Protein 7KQ5 (pdb70)

Solvent-accessible surface area: 14540 Å² total; per-residue (Å²): 156,129,45,10,107,67,105,142,8,54,24,62,115,112,3,17,94,50,0,35,69,83,5,148,103,11,20,164,76,42,11,26,0,55,82,11,13,40,64,59,37,88,114,29,81,171,68,72,38,36,89,60,71,106,76,90,100,79,12,103,146,149,73,157,116,120,130,26,100,195,75,53,11,69,27,27,102,19,122,25,67,13,57,6,76,20,186,38,1,58,33,19,78,172,57,78,119,108,13,84,12,59,44,0,39,105,16,0,115,129,5,0,92,91,0,0,75,6,0,0,107,11,33,152,210,13,54,9,101,1,0,53,53,18,100,124,34,73,39,98,48,16,79,66,10,146,35,0,21,78,3,0,84,136,0,4,70,55,0,78,187,64,55,11,104,22,91,15,2,0,1,0,10,47,106,96,24,90,75,8,79,147,105,38,70,75,123,137,65,3,68,102,56,0,54,131,31,1,171,64,8,102,36,14,50,0,75,33,4,126,34,4,0,0,0,2,56,87,37,28,2,6,46,0,3,1,0,32,54,35,19,12,0,28,58,70,124,80,168,87,20,0,70,0,4,0,0,0,7,0,0,1,49,18,66,47,32,70,0,0,2,5,6,106,32

Structure (mmCIF, N/CA/C/O backbone):
data_7KQ5
#
_entry.id   7KQ5
#
_cell.length_a   1.00
_cell.length_b   1.00
_cell.length_c   1.00
_cell.angle_alpha   90.00
_cell.angle_beta   90.00
_cell.angle_gamma   90.00
#
_symmetry.space_group_name_H-M   'P 1'
#
loop_
_entity.id
_entity.type
_entity.pdbx_description
1 polymer Maritimacin
2 non-polymer 'FLAVIN MONONUCLEOTIDE'
3 water water
#
loop_
_atom_site.group_PDB
_atom_site.id
_atom_site.type_symbol
_atom_site.label_atom_id
_atom_site.label_alt_id
_atom_site.label_comp_id
_atom_site.label_asym_id
_atom_site.label_entity_id
_atom_site.label_seq_id
_atom_site.pdbx_PDB_ins_code
_atom_site.Cartn_x
_atom_site.Cartn_y
_atom_site.Cartn_z
_atom_site.occupancy
_atom_site.B_iso_or_equiv
_atom_site.auth_seq_id
_atom_site.auth_comp_id
_atom_site.auth_asym_id
_atom_site.auth_atom_id
_atom_site.pdbx_PDB_model_num
ATOM 1 N N . MET A 1 1 ? 92.327 167.023 50.737 1.00 15.69 1 MET A N 1
ATOM 2 C CA . MET A 1 1 ? 93.769 167.132 51.107 1.00 15.69 1 MET A CA 1
ATOM 3 C C . MET A 1 1 ? 94.781 167.727 50.111 1.00 15.69 1 MET A C 1
ATOM 4 O O . MET A 1 1 ? 94.555 168.811 49.592 1.00 15.69 1 MET A O 1
ATOM 20 N N . GLU A 1 2 ? 95.879 167.016 49.833 1.00 14.79 2 GLU A N 1
ATOM 21 C CA . GLU A 1 2 ? 96.963 167.604 49.051 1.00 14.79 2 GLU A CA 1
ATOM 22 C C . GLU A 1 2 ? 96.525 168.012 47.646 1.00 14.79 2 GLU A C 1
ATOM 23 O O . GLU A 1 2 ? 97.106 168.937 47.071 1.00 14.79 2 GLU A O 1
ATOM 35 N N . PHE A 1 3 ? 95.508 167.360 47.075 1.00 12.69 3 PHE A N 1
ATOM 36 C CA . PHE A 1 3 ? 95.055 167.757 45.745 1.00 12.69 3 PHE A CA 1
ATOM 37 C C . PHE A 1 3 ? 94.462 169.162 45.716 1.00 12.69 3 PHE A C 1
ATOM 38 O O . PHE A 1 3 ? 94.272 169.713 44.628 1.00 12.69 3 PHE A O 1
ATOM 55 N N . LEU A 1 4 ? 94.164 169.755 46.870 1.00 12.17 4 LEU A N 1
ATOM 56 C CA . LEU A 1 4 ? 93.619 171.108 46.898 1.00 12.17 4 LEU A CA 1
ATOM 57 C C . LEU A 1 4 ? 94.701 172.179 46.754 1.00 12.17 4 LEU A C 1
ATOM 58 O O . LEU A 1 4 ? 94.368 173.343 46.523 1.00 12.17 4 LEU A O 1
ATOM 74 N N . LYS A 1 5 ? 95.977 171.807 46.877 1.00 12.59 5 LYS A N 1
ATOM 75 C CA . LYS A 1 5 ? 97.103 172.720 46.682 1.00 12.59 5 LYS A CA 1
ATOM 76 C C . LYS A 1 5 ? 97.106 173.860 47.698 1.00 12.59 5 LYS A C 1
ATOM 77 O O . LYS A 1 5 ? 97.672 174.918 47.441 1.00 12.59 5 LYS A O 1
ATOM 96 N N . ARG A 1 6 ? 96.491 173.661 48.861 1.00 12.47 6 ARG A N 1
ATOM 97 C CA . ARG A 1 6 ? 96.333 174.771 49.795 1.00 12.47 6 ARG A CA 1
ATOM 98 C C . ARG A 1 6 ? 97.680 175.326 50.238 1.00 12.47 6 ARG A C 1
ATOM 99 O O . ARG A 1 6 ? 97.830 176.541 50.389 1.00 12.47 6 ARG A O 1
ATOM 120 N N . SER A 1 7 ? 98.677 174.462 50.414 1.00 12.48 7 SER A N 1
ATOM 121 C CA . SER A 1 7 ? 99.955 174.907 50.953 1.00 12.48 7 SER A CA 1
ATOM 122 C C . SER A 1 7 ? 100.750 175.765 49.979 1.00 12.48 7 SER A C 1
ATOM 123 O O . SER A 1 7 ? 101.822 176.239 50.351 1.00 12.48 7 SER A O 1
ATOM 131 N N . PHE A 1 8 ? 100.266 175.981 48.759 1.00 11.99 8 PHE A N 1
ATOM 132 C CA . PHE A 1 8 ? 100.938 176.829 47.783 1.00 11.99 8 PHE A CA 1
ATOM 133 C C . PHE A 1 8 ? 100.333 178.219 47.682 1.00 11.99 8 PHE A C 1
ATOM 134 O O . PHE A 1 8 ? 100.905 179.082 47.015 1.00 11.99 8 PHE A O 1
ATOM 151 N N . ALA A 1 9 ? 99.198 178.445 48.291 1.00 11.96 9 ALA A N 1
ATOM 152 C CA . ALA A 1 9 ? 98.674 179.798 48.346 1.00 11.96 9 ALA A CA 1
ATOM 153 C C . ALA A 1 9 ? 99.473 180.611 49.365 1.00 11.96 9 ALA A C 1
ATOM 154 O O . ALA A 1 9 ? 99.755 180.122 50.457 1.00 11.96 9 ALA A O 1
ATOM 161 N N . PRO A 1 10 ? 99.855 181.838 49.036 1.00 12.86 10 PRO A N 1
ATOM 162 C CA . PRO A 1 10 ? 100.611 182.651 49.998 1.00 12.86 10 PRO A CA 1
ATOM 163 C C . PRO A 1 10 ? 99.722 183.187 51.110 1.00 12.86 10 PRO A C 1
ATOM 164 O O . PRO A 1 10 ? 99.370 184.365 51.114 1.00 12.86 10 PRO A O 1
ATOM 175 N N . LEU A 1 11 ? 99.339 182.320 52.042 1.00 12.72 11 LEU A N 1
ATOM 176 C CA . LEU A 1 11 ? 98.468 182.676 53.150 1.00 12.72 11 LEU A CA 1
ATOM 177 C C . LEU A 1 11 ? 98.975 182.012 54.416 1.00 12.72 11 LEU A C 1
ATOM 178 O O . LEU A 1 11 ? 99.398 180.856 54.388 1.00 12.72 11 LEU A O 1
ATOM 194 N N . THR A 1 12 ? 98.912 182.736 55.524 1.00 13.32 12 THR A N 1
ATOM 195 C CA . THR A 1 12 ? 99.264 182.166 56.810 1.00 13.32 12 THR A CA 1
ATOM 196 C C . THR A 1 12 ? 98.176 181.206 57.272 1.00 13.32 12 THR A C 1
ATOM 197 O O . THR A 1 12 ? 97.033 181.264 56.821 1.00 13.32 12 THR A O 1
ATOM 208 N N . GLU A 1 13 ? 98.543 180.330 58.206 1.00 15.05 13 GLU A N 1
ATOM 209 C CA . GLU A 1 13 ? 97.574 179.401 58.777 1.00 15.05 13 GLU A CA 1
ATOM 210 C C . GLU A 1 13 ? 96.365 180.142 59.339 1.00 15.05 13 GLU A C 1
ATOM 211 O O . GLU A 1 13 ? 95.221 179.708 59.171 1.00 15.05 13 GLU A O 1
ATOM 223 N N . LYS A 1 14 ? 96.595 181.286 59.983 1.00 14.23 14 LYS A N 1
ATOM 224 C CA . LYS A 1 14 ? 95.483 182.035 60.556 1.00 14.23 14 LYS A CA 1
ATOM 225 C C . LYS A 1 14 ? 94.540 182.547 59.476 1.00 14.23 14 LYS A C 1
ATOM 226 O O . LYS A 1 14 ? 93.324 182.602 59.684 1.00 14.23 14 LYS A O 1
ATOM 245 N N . GLN A 1 15 ? 95.079 182.932 58.322 1.00 13.31 15 GLN A N 1
ATOM 246 C CA . GLN A 1 15 ? 94.229 183.418 57.246 1.00 13.31 15 GLN A CA 1
ATOM 247 C C . GLN A 1 15 ? 93.430 182.278 56.617 1.00 13.31 15 GLN A C 1
ATOM 248 O O . GLN A 1 15 ? 92.292 182.486 56.189 1.00 13.31 15 GLN A O 1
ATOM 262 N N . TRP A 1 16 ? 94.009 181.074 56.538 1.00 12.71 16 TRP A N 1
ATOM 263 C CA . TRP A 1 16 ? 93.232 179.915 56.094 1.00 12.71 16 TRP A CA 1
ATOM 264 C C . TRP A 1 16 ? 92.099 179.618 57.067 1.00 12.71 16 TRP A C 1
ATOM 265 O O . TRP A 1 16 ? 90.984 179.294 56.649 1.00 12.71 16 TRP A O 1
ATOM 286 N N . GLN A 1 17 ? 92.368 179.715 58.368 1.00 14.89 17 GLN A N 1
ATOM 287 C CA . GLN A 1 17 ? 91.329 179.434 59.353 1.00 14.89 17 GLN A CA 1
ATOM 288 C C . GLN A 1 17 ? 90.177 180.426 59.235 1.00 14.89 17 GLN A C 1
ATOM 289 O O . GLN A 1 17 ? 89.014 180.059 59.429 1.00 14.89 17 GLN A O 1
ATOM 303 N N . GLU A 1 18 ? 90.477 181.680 58.899 1.00 14.86 18 GLU A N 1
ATOM 304 C CA . GLU A 1 18 ? 89.427 182.679 58.718 1.00 14.86 18 GLU A CA 1
ATOM 305 C C . GLU A 1 18 ? 88.563 182.378 57.496 1.00 14.86 18 GLU A C 1
ATOM 306 O O . GLU A 1 18 ? 87.337 182.514 57.550 1.00 14.86 18 GLU A O 1
ATOM 318 N N . ILE A 1 19 ? 89.181 181.986 56.382 1.00 13.35 19 ILE A N 1
ATOM 319 C CA . ILE A 1 19 ? 88.410 181.663 55.186 1.00 13.35 19 ILE A CA 1
ATOM 320 C C . ILE A 1 19 ? 87.530 180.444 55.445 1.00 13.35 19 ILE A C 1
ATOM 321 O O . ILE A 1 19 ? 86.316 180.480 55.225 1.00 13.35 19 ILE A O 1
ATOM 337 N N . ASP A 1 20 ? 88.125 179.369 55.969 1.00 13.66 20 ASP A N 1
ATOM 338 C CA . ASP A 1 20 ? 87.376 178.143 56.229 1.00 13.66 20 ASP A CA 1
ATOM 339 C C . ASP A 1 20 ? 86.226 178.381 57.202 1.00 13.66 20 ASP A C 1
ATOM 340 O O . ASP A 1 20 ? 85.116 177.888 56.982 1.00 13.66 20 ASP A O 1
ATOM 349 N N . ASN A 1 21 ? 86.478 179.106 58.296 1.00 14.80 21 ASN A N 1
ATOM 350 C CA . ASN A 1 21 ? 85.440 179.324 59.299 1.00 14.80 21 ASN A CA 1
ATOM 351 C C . ASN A 1 21 ? 84.221 180.005 58.694 1.00 14.80 21 ASN A C 1
ATOM 352 O O . ASN A 1 21 ? 83.086 179.583 58.930 1.00 14.80 21 ASN A O 1
ATOM 363 N N . ARG A 1 22 ? 84.437 181.056 57.906 1.00 15.10 22 ARG A N 1
ATOM 364 C CA . ARG A 1 22 ? 83.318 181.798 57.348 1.00 15.10 22 ARG A CA 1
ATOM 365 C C . ARG A 1 22 ? 82.517 180.946 56.371 1.00 15.10 22 ARG A C 1
ATOM 366 O O . ARG A 1 22 ? 81.284 181.004 56.359 1.00 15.10 22 ARG A O 1
ATOM 387 N N . ALA A 1 23 ? 83.197 180.156 55.535 1.00 13.89 23 ALA A N 1
ATOM 388 C CA . ALA A 1 23 ? 82.475 179.282 54.617 1.00 13.89 23 ALA A CA 1
ATOM 389 C C . ALA A 1 23 ? 81.658 178.245 55.377 1.00 13.89 23 ALA A C 1
ATOM 390 O O . ALA A 1 23 ? 80.521 177.952 55.006 1.00 13.89 23 ALA A O 1
ATOM 397 N N . ARG A 1 24 ? 82.227 177.672 56.437 1.00 15.57 24 ARG A N 1
ATOM 398 C CA . ARG A 1 24 ? 81.502 176.677 57.216 1.00 15.57 24 ARG A CA 1
ATOM 399 C C . ARG A 1 24 ? 80.222 177.260 57.809 1.00 15.57 24 ARG A C 1
ATOM 400 O O . ARG A 1 24 ? 79.154 176.648 57.711 1.00 15.57 24 ARG A O 1
ATOM 421 N N . GLU A 1 25 ? 80.309 178.446 58.415 1.00 15.74 25 GLU A N 1
ATOM 422 C CA . GLU A 1 25 ? 79.122 179.068 58.999 1.00 15.74 25 GLU A CA 1
ATOM 423 C C . GLU A 1 25 ? 77.998 179.167 57.978 1.00 15.74 25 GLU A C 1
ATOM 424 O O . GLU A 1 25 ? 76.855 178.805 58.263 1.00 15.74 25 GLU A O 1
ATOM 436 N N . ILE A 1 26 ? 78.306 179.655 56.783 1.00 14.48 26 ILE A N 1
ATOM 437 C CA . ILE A 1 26 ? 77.271 179.877 55.785 1.00 14.48 26 ILE A CA 1
ATOM 438 C C . ILE A 1 26 ? 76.727 178.552 55.254 1.00 14.48 26 ILE A C 1
ATOM 439 O O . ILE A 1 26 ? 75.512 178.387 55.120 1.00 14.48 26 ILE A O 1
ATOM 455 N N . PHE A 1 27 ? 77.599 177.584 54.953 1.00 13.77 27 PHE A N 1
ATOM 456 C CA . PHE A 1 27 ? 77.102 176.295 54.475 1.00 13.77 27 PHE A CA 1
ATOM 457 C C . PHE A 1 27 ? 76.195 175.631 55.502 1.00 13.77 27 PHE A C 1
ATOM 458 O O . PHE A 1 27 ? 75.278 174.897 55.130 1.00 13.77 27 PHE A O 1
ATOM 475 N N . LYS A 1 28 ? 76.418 175.887 56.787 1.00 16.13 28 LYS A N 1
ATOM 476 C CA . LYS A 1 28 ? 75.613 175.229 57.809 1.00 16.13 28 LYS A CA 1
ATOM 477 C C . LYS A 1 28 ? 74.146 175.633 57.708 1.00 16.13 28 LYS A C 1
ATOM 478 O O . LYS A 1 28 ? 73.259 174.800 57.906 1.00 16.13 28 LYS A O 1
ATOM 497 N N . THR A 1 29 ? 73.868 176.898 57.404 1.00 15.93 29 THR A N 1
ATOM 498 C CA . THR A 1 29 ? 72.490 177.371 57.354 1.00 15.93 29 THR A CA 1
ATOM 499 C C . THR A 1 29 ? 71.891 177.403 55.955 1.00 15.93 29 THR A C 1
ATOM 500 O O . THR A 1 29 ? 70.666 177.467 55.835 1.00 15.93 29 THR A O 1
ATOM 511 N N . GLN A 1 30 ? 72.700 177.361 54.898 1.00 15.26 30 GLN A N 1
ATOM 512 C CA . GLN A 1 30 ? 72.188 177.531 53.546 1.00 15.26 30 GLN A CA 1
ATOM 513 C C . GLN A 1 30 ? 72.067 176.226 52.765 1.00 15.26 30 GLN A C 1
ATOM 514 O O . GLN A 1 30 ? 71.464 176.229 51.692 1.00 15.26 30 GLN A O 1
ATOM 528 N N . LEU A 1 31 ? 72.626 175.124 53.267 1.00 14.50 31 LEU A N 1
ATOM 529 C CA . LEU A 1 31 ? 72.433 173.804 52.660 1.00 14.50 31 LEU A CA 1
ATOM 530 C C . LEU A 1 31 ? 71.152 173.196 53.228 1.00 14.50 31 LEU A C 1
ATOM 531 O O . LEU A 1 31 ? 71.164 172.388 54.155 1.00 14.50 31 LEU A O 1
ATOM 547 N N . TYR A 1 32 ? 70.021 173.600 52.647 1.00 16.67 32 TYR A N 1
ATOM 548 C CA . TYR A 1 32 ? 68.728 173.244 53.226 1.00 16.67 32 TYR A CA 1
ATOM 549 C C . TYR A 1 32 ? 68.437 171.758 53.069 1.00 16.67 32 TYR A C 1
ATOM 550 O O . TYR A 1 32 ? 67.904 171.128 53.984 1.00 16.67 32 TYR A O 1
ATOM 568 N N . GLY A 1 33 ? 68.785 171.180 51.921 1.00 16.03 33 GLY A N 1
ATOM 569 C CA . GLY A 1 33 ? 68.543 169.763 51.717 1.00 16.03 33 GLY A CA 1
ATOM 570 C C . GLY A 1 33 ? 69.193 168.889 52.772 1.00 16.03 33 GLY A C 1
ATOM 571 O O . GLY A 1 33 ? 68.594 167.922 53.242 1.00 16.03 33 GLY A O 1
ATOM 575 N N . ARG A 1 34 ? 70.424 169.218 53.167 1.00 15.00 34 ARG A N 1
ATOM 576 C CA . ARG A 1 34 ? 71.123 168.413 54.160 1.00 15.00 34 ARG A CA 1
ATOM 577 C C . ARG A 1 34 ? 70.431 168.411 55.512 1.00 15.00 34 ARG A C 1
ATOM 578 O O . ARG A 1 34 ? 70.785 167.597 56.367 1.00 15.00 34 ARG A O 1
ATOM 599 N N . LYS A 1 35 ? 69.462 169.295 55.731 1.00 16.74 35 LYS A N 1
ATOM 600 C CA . LYS A 1 35 ? 68.793 169.331 57.021 1.00 16.74 35 LYS A CA 1
ATOM 601 C C . LYS A 1 35 ? 67.845 168.158 57.230 1.00 16.74 35 LYS A C 1
ATOM 602 O O . LYS A 1 35 ? 67.461 167.910 58.374 1.00 16.74 35 LYS A O 1
ATOM 621 N N . PHE A 1 36 ? 67.486 167.409 56.183 1.00 16.98 36 PHE A N 1
ATOM 622 C CA . PHE A 1 36 ? 66.580 166.284 56.391 1.00 16.98 36 PHE A CA 1
ATOM 623 C C . PHE A 1 36 ? 66.872 165.042 55.557 1.00 16.98 36 PHE A C 1
ATOM 624 O O . PHE A 1 36 ? 66.176 164.046 55.743 1.00 16.98 36 PHE A O 1
ATOM 641 N N . VAL A 1 37 ? 67.858 165.038 54.669 1.00 16.30 37 VAL A N 1
ATOM 642 C CA . VAL A 1 37 ? 68.213 163.834 53.934 1.00 16.30 37 VAL A CA 1
ATOM 643 C C . VAL A 1 37 ? 69.346 163.121 54.657 1.00 16.30 37 VAL A C 1
ATOM 644 O O . VAL A 1 37 ? 70.016 163.678 55.524 1.00 16.30 37 VAL A O 1
ATOM 657 N N . ASP A 1 38 ? 69.560 161.860 54.294 1.00 17.40 38 ASP A N 1
ATOM 658 C CA . ASP A 1 38 ? 70.701 161.110 54.793 1.00 17.40 38 ASP A CA 1
ATOM 659 C C . ASP A 1 38 ? 71.941 161.439 53.970 1.00 17.40 38 ASP A C 1
ATOM 660 O O . ASP A 1 38 ? 71.859 161.662 52.760 1.00 17.40 38 ASP A O 1
ATOM 669 N N . VAL A 1 39 ? 73.089 161.482 54.634 1.00 16.67 39 VAL A N 1
ATOM 670 C CA . VAL A 1 39 ? 74.355 161.843 54.003 1.00 16.67 39 VAL A CA 1
ATOM 671 C C . VAL A 1 39 ? 75.309 160.665 54.125 1.00 16.67 39 VAL A C 1
ATOM 672 O O . VAL A 1 39 ? 75.746 160.325 55.229 1.00 16.67 39 VAL A O 1
ATOM 685 N N . GLU A 1 40 ? 75.641 160.058 52.990 1.00 17.62 40 GLU A N 1
ATOM 686 C CA . GLU A 1 40 ? 76.576 158.942 52.925 1.00 17.62 40 GLU A CA 1
ATOM 687 C C . GLU A 1 40 ? 77.940 159.419 52.442 1.00 17.62 40 GLU A C 1
ATOM 688 O O . GLU A 1 40 ? 78.039 160.404 51.707 1.00 17.62 40 GLU A O 1
ATOM 700 N N . GLY A 1 41 ? 78.987 158.705 52.850 1.00 17.21 41 GLY A N 1
ATOM 701 C CA . GLY A 1 41 ? 80.340 159.073 52.509 1.00 17.21 41 GLY A CA 1
ATOM 702 C C . GLY A 1 41 ? 80.966 159.908 53.604 1.00 17.21 41 GLY A C 1
ATOM 703 O O . GLY A 1 41 ? 80.562 159.835 54.765 1.00 17.21 41 GLY A O 1
ATOM 707 N N . PRO A 1 42 ? 81.976 160.720 53.265 1.00 15.70 42 PRO A N 1
ATOM 708 C CA . PRO A 1 42 ? 82.606 160.842 51.947 1.00 15.70 42 PRO A CA 1
ATOM 709 C C . PRO A 1 42 ? 83.430 159.619 51.565 1.00 15.70 42 PRO A C 1
ATOM 710 O O . PRO A 1 42 ? 84.108 159.033 52.398 1.00 15.70 42 PRO A O 1
ATOM 721 N N . TYR A 1 43 ? 83.358 159.245 50.295 1.00 15.52 43 TYR A N 1
ATOM 722 C CA . TYR A 1 43 ? 84.069 158.085 49.785 1.00 15.52 43 TYR A CA 1
ATOM 723 C C . TYR A 1 43 ? 85.425 158.433 49.181 1.00 15.52 43 TYR A C 1
ATOM 724 O O . TYR A 1 43 ? 86.211 157.526 48.908 1.00 15.52 43 TYR A O 1
ATOM 742 N N . GLY A 1 44 ? 85.713 159.712 48.970 1.00 13.61 44 GLY A N 1
ATOM 743 C CA . GLY A 1 44 ? 87.035 160.136 48.559 1.00 13.61 44 GLY A CA 1
ATOM 744 C C . GLY A 1 44 ? 87.047 160.794 47.197 1.00 13.61 44 GLY A C 1
ATOM 745 O O . GLY A 1 44 ? 86.086 160.686 46.439 1.00 13.61 44 GLY A O 1
ATOM 749 N N . TRP A 1 45 ? 88.148 161.475 46.883 1.00 12.37 45 TRP A N 1
ATOM 750 C CA . TRP A 1 45 ? 88.258 162.246 45.650 1.00 12.37 45 TRP A CA 1
ATOM 751 C C . TRP A 1 45 ? 88.184 161.366 44.405 1.00 12.37 45 TRP A C 1
ATOM 752 O O . TRP A 1 45 ? 87.829 161.864 43.337 1.00 12.37 45 TRP A O 1
ATOM 773 N N . GLU A 1 46 ? 88.474 160.069 44.523 1.00 13.90 46 GLU A N 1
ATOM 774 C CA . GLU A 1 46 ? 88.503 159.177 43.367 1.00 13.90 46 GLU A CA 1
ATOM 775 C C . GLU A 1 46 ? 87.152 158.556 43.028 1.00 13.90 46 GLU A C 1
ATOM 776 O O . GLU A 1 46 ? 86.964 158.122 41.889 1.00 13.90 46 GLU A O 1
ATOM 788 N N . TYR A 1 47 ? 86.221 158.501 43.978 1.00 13.26 47 TYR A N 1
ATOM 789 C CA . TYR A 1 47 ? 84.912 157.898 43.739 1.00 13.26 47 TYR A CA 1
ATOM 790 C C . TYR A 1 47 ? 84.240 158.523 42.523 1.00 13.26 47 TYR A C 1
ATOM 791 O O . TYR A 1 47 ? 84.158 159.745 42.410 1.00 13.26 47 TYR A O 1
ATOM 809 N N . ALA A 1 48 ? 83.760 157.685 41.609 1.00 12.18 48 ALA A N 1
ATOM 810 C CA . ALA A 1 48 ? 83.248 158.163 40.332 1.00 12.18 48 ALA A CA 1
ATOM 811 C C . ALA A 1 48 ? 81.783 157.850 40.071 1.00 12.18 48 ALA A C 1
ATOM 812 O O . ALA A 1 48 ? 81.152 158.588 39.323 1.00 12.18 48 ALA A O 1
ATOM 819 N N . ALA A 1 49 ? 81.236 156.773 40.629 1.00 12.67 49 ALA A N 1
ATOM 820 C CA . ALA A 1 49 ? 79.877 156.374 40.281 1.00 12.67 49 ALA A CA 1
ATOM 821 C C . ALA A 1 49 ? 79.270 155.551 41.408 1.00 12.67 49 ALA A C 1
ATOM 822 O O . ALA A 1 49 ? 79.965 154.794 42.088 1.00 12.67 49 ALA A O 1
ATOM 829 N N . HIS A 1 50 ? 77.963 155.703 41.584 1.00 12.58 50 HIS A N 1
ATOM 830 C CA . HIS A 1 50 ? 77.214 154.987 42.602 1.00 12.58 50 HIS A CA 1
ATOM 831 C C . HIS A 1 50 ? 76.338 153.925 41.948 1.00 12.58 50 HIS A C 1
ATOM 832 O O . HIS A 1 50 ? 75.527 154.260 41.078 1.00 12.58 50 HIS A O 1
ATOM 846 N N . PRO A 1 51 ? 76.474 152.651 42.315 1.00 12.75 51 PRO A N 1
ATOM 847 C CA . PRO A 1 51 ? 75.745 151.599 41.590 1.00 12.75 51 PRO A CA 1
ATOM 848 C C . PRO A 1 51 ? 74.241 151.659 41.825 1.00 12.75 51 PRO A C 1
ATOM 849 O O . PRO A 1 51 ? 73.781 151.937 42.930 1.00 12.75 51 PRO A O 1
ATOM 860 N N . LEU A 1 52 ? 73.480 151.373 40.770 1.00 14.03 52 LEU A N 1
ATOM 861 C CA . LEU A 1 52 ? 72.025 151.297 40.835 1.00 14.03 52 LEU A CA 1
ATOM 862 C C . LEU A 1 52 ? 71.507 149.869 41.000 1.00 14.03 52 LEU A C 1
ATOM 863 O O . LEU A 1 52 ? 70.300 149.678 41.152 1.00 14.03 52 LEU A O 1
ATOM 879 N N . GLY A 1 53 ? 72.381 148.869 40.956 1.00 14.54 53 GLY A N 1
ATOM 880 C CA . GLY A 1 53 ? 71.959 147.489 41.141 1.00 14.54 53 GLY A CA 1
ATOM 881 C C . GLY A 1 53 ? 71.070 146.939 40.047 1.00 14.54 53 GLY A C 1
ATOM 882 O O . GLY A 1 53 ? 70.203 146.105 40.323 1.00 14.54 53 GLY A O 1
ATOM 886 N N . GLU A 1 54 ? 71.255 147.395 38.812 1.00 15.64 54 GLU A N 1
ATOM 887 C CA . GLU A 1 54 ? 70.501 146.906 37.669 1.00 15.64 54 GLU A CA 1
ATOM 888 C C . GLU A 1 54 ? 71.467 146.547 36.549 1.00 15.64 54 GLU A C 1
ATOM 889 O O . GLU A 1 54 ? 72.646 146.899 36.585 1.00 15.64 54 GLU A O 1
ATOM 901 N N . VAL A 1 55 ? 70.941 145.846 35.547 1.00 15.05 55 VAL A N 1
ATOM 902 C CA . VAL A 1 55 ? 71.650 145.533 34.312 1.00 15.05 55 VAL A CA 1
ATOM 903 C C . VAL A 1 55 ? 70.769 145.951 33.144 1.00 15.05 55 VAL A C 1
ATOM 904 O O . VAL A 1 55 ? 69.589 145.595 33.098 1.00 15.05 55 VAL A O 1
ATOM 917 N N . GLU A 1 56 ? 71.337 146.696 32.206 1.00 17.27 56 GLU A N 1
ATOM 918 C CA . GLU A 1 56 ? 70.679 147.019 30.944 1.00 17.27 56 GLU A CA 1
ATOM 919 C C . GLU A 1 56 ? 71.121 146.003 29.895 1.00 17.27 56 GLU A C 1
ATOM 920 O O . GLU A 1 56 ? 72.275 146.018 29.465 1.00 17.27 56 GLU A O 1
ATOM 932 N N . VAL A 1 57 ? 70.206 145.137 29.472 1.00 17.81 57 VAL A N 1
ATOM 933 C CA . VAL A 1 57 ? 70.547 144.050 28.557 1.00 17.81 57 VAL A CA 1
ATOM 934 C C . VAL A 1 57 ? 70.668 144.597 27.141 1.00 17.81 57 VAL A C 1
ATOM 935 O O . VAL A 1 57 ? 69.772 145.291 26.651 1.00 17.81 57 VAL A O 1
ATOM 948 N N . LEU A 1 58 ? 71.780 144.277 26.477 1.00 18.01 58 LEU A N 1
ATOM 949 C CA . LEU A 1 58 ? 72.074 144.794 25.149 1.00 18.01 58 LEU A CA 1
ATOM 950 C C . LEU A 1 58 ? 72.208 143.722 24.075 1.00 18.01 58 LEU A C 1
ATOM 951 O O . LEU A 1 58 ? 72.245 144.067 22.890 1.00 18.01 58 LEU A O 1
ATOM 967 N N . SER A 1 59 ? 72.283 142.449 24.440 1.00 20.37 59 SER A N 1
ATOM 968 C CA . SER A 1 59 ? 72.406 141.396 23.443 1.00 20.37 59 SER A CA 1
ATOM 969 C C . SER A 1 59 ? 71.102 141.231 22.667 1.00 20.37 59 SER A C 1
ATOM 970 O O . SER A 1 59 ? 70.040 141.702 23.075 1.00 20.37 59 SER A O 1
ATOM 978 N N . ASP A 1 60 ? 71.195 140.559 21.523 1.00 26.45 60 ASP A N 1
ATOM 979 C CA . ASP A 1 60 ? 69.999 140.189 20.783 1.00 26.45 60 ASP A CA 1
ATOM 980 C C . ASP A 1 60 ? 69.269 139.051 21.498 1.00 26.45 60 ASP A C 1
ATOM 981 O O . ASP A 1 60 ? 69.823 138.354 22.351 1.00 26.45 60 ASP A O 1
ATOM 990 N N . GLU A 1 61 ? 68.002 138.857 21.127 1.00 28.92 61 GLU A N 1
ATOM 991 C CA . GLU A 1 61 ? 67.153 137.926 21.867 1.00 28.92 61 GLU A CA 1
ATOM 992 C C . GLU A 1 61 ? 67.608 136.478 21.712 1.00 28.92 61 GLU A C 1
ATOM 993 O O . GLU A 1 61 ? 67.312 135.646 22.577 1.00 28.92 61 GLU A O 1
ATOM 1005 N N . ASN A 1 62 ? 68.316 136.154 20.635 1.00 28.73 62 ASN A N 1
ATOM 1006 C CA . ASN A 1 62 ? 68.698 134.772 20.374 1.00 28.73 62 ASN A CA 1
ATOM 1007 C C . ASN A 1 62 ? 70.209 134.596 20.347 1.00 28.73 62 ASN A C 1
ATOM 1008 O O . ASN A 1 62 ? 70.752 134.035 19.391 1.00 28.73 62 ASN A O 1
ATOM 1019 N N . GLU A 1 63 ? 70.900 135.061 21.383 1.00 24.09 63 GLU A N 1
ATOM 1020 C CA . GLU A 1 63 ? 72.340 134.887 21.496 1.00 24.09 63 GLU A CA 1
ATOM 1021 C C . GLU A 1 63 ? 72.638 133.846 22.563 1.00 24.09 63 GLU A C 1
ATOM 1022 O O . GLU A 1 63 ? 71.949 133.778 23.585 1.00 24.09 63 GLU A O 1
ATOM 1034 N N . VAL A 1 64 ? 73.662 133.029 22.324 1.00 17.78 64 VAL A N 1
ATOM 1035 C CA . VAL A 1 64 ? 74.061 132.052 23.331 1.00 17.78 64 VAL A CA 1
ATOM 1036 C C . VAL A 1 64 ? 74.604 132.761 24.565 1.00 17.78 64 VAL A C 1
ATOM 1037 O O . VAL A 1 64 ? 74.209 132.457 25.694 1.00 17.78 64 VAL A O 1
ATOM 1049 N N . VAL A 1 65 ? 75.514 133.710 24.371 1.00 16.37 65 VAL A N 1
ATOM 1050 C CA . VAL A 1 65 ? 76.066 134.506 25.459 1.00 16.37 65 VAL A CA 1
ATOM 1051 C C . VAL A 1 65 ? 75.284 135.814 25.476 1.00 16.37 65 VAL A C 1
ATOM 1052 O O . VAL A 1 65 ? 75.512 136.695 24.649 1.00 16.37 65 VAL A O 1
ATOM 1065 N N . LYS A 1 66 ? 74.343 135.938 26.401 1.00 18.78 66 LYS A N 1
ATOM 1066 C CA . LYS A 1 66 ? 73.609 137.182 26.568 1.00 18.78 66 LYS A CA 1
ATOM 1067 C C . LYS A 1 66 ? 74.353 138.084 27.539 1.00 18.78 66 LYS A C 1
ATOM 1068 O O . LYS A 1 66 ? 75.023 137.610 28.457 1.00 18.78 66 LYS A O 1
ATOM 1087 N N . TRP A 1 67 ? 74.230 139.391 27.334 1.00 16.45 67 TRP A N 1
ATOM 1088 C CA . TRP A 1 67 ? 75.036 140.328 28.101 1.00 16.45 67 TRP A CA 1
ATOM 1089 C C . TRP A 1 67 ? 74.384 141.702 28.127 1.00 16.45 67 TRP A C 1
ATOM 1090 O O . TRP A 1 67 ? 73.500 142.015 27.329 1.00 16.45 67 TRP A O 1
ATOM 1111 N N . GLY A 1 68 ? 74.846 142.514 29.070 1.00 15.52 68 GLY A N 1
ATOM 1112 C CA . GLY A 1 68 ? 74.468 143.903 29.184 1.00 15.52 68 GLY A CA 1
ATOM 1113 C C . GLY A 1 68 ? 75.425 144.627 30.110 1.00 15.52 68 GLY A C 1
ATOM 1114 O O . GLY A 1 68 ? 76.410 144.058 30.579 1.00 15.52 68 GLY A O 1
ATOM 1118 N N . LEU A 1 69 ? 75.117 145.893 30.379 1.00 14.82 69 LEU A N 1
ATOM 1119 C CA . LEU A 1 69 ? 75.975 146.759 31.177 1.00 14.82 69 LEU A CA 1
ATOM 1120 C C . LEU A 1 69 ? 75.347 147.066 32.527 1.00 14.82 69 LEU A C 1
ATOM 1121 O O . LEU A 1 69 ? 74.161 147.387 32.607 1.00 14.82 69 LEU A O 1
ATOM 1137 N N . ARG A 1 70 ? 76.155 147.014 33.580 1.00 12.91 70 ARG A N 1
ATOM 1138 C CA . ARG A 1 70 ? 75.698 147.478 34.880 1.00 12.91 70 ARG A CA 1
ATOM 1139 C C . ARG A 1 70 ? 75.451 148.986 34.839 1.00 12.91 70 ARG A C 1
ATOM 1140 O O . ARG A 1 70 ? 76.132 149.727 34.131 1.00 12.91 70 ARG A O 1
ATOM 1161 N N . LYS A 1 71 ? 74.459 149.440 35.601 1.00 14.25 71 LYS A N 1
ATOM 1162 C CA . LYS A 1 71 ? 74.042 150.838 35.608 1.00 14.25 71 LYS A CA 1
ATOM 1163 C C . LYS A 1 71 ? 74.508 151.531 36.882 1.00 14.25 71 LYS A C 1
ATOM 1164 O O . LYS A 1 71 ? 74.635 150.900 37.932 1.00 14.25 71 LYS A O 1
ATOM 1183 N N . SER A 1 72 ? 74.764 152.833 36.787 1.00 13.40 72 SER A N 1
ATOM 1184 C CA . SER A 1 72 ? 75.230 153.588 37.941 1.00 13.40 72 SER A CA 1
ATOM 1185 C C . SER A 1 72 ? 74.867 155.058 37.777 1.00 13.40 72 SER A C 1
ATOM 1186 O O . SER A 1 72 ? 74.535 155.516 36.684 1.00 13.40 72 SER A O 1
ATOM 1194 N N . LEU A 1 73 ? 74.934 155.789 38.890 1.00 13.93 73 LEU A N 1
ATOM 1195 C CA . LEU A 1 73 ? 74.785 157.237 38.888 1.00 13.93 73 LEU A CA 1
ATOM 1196 C C . LEU A 1 73 ? 76.163 157.878 38.831 1.00 13.93 73 LEU A C 1
ATOM 1197 O O . LEU A 1 73 ? 76.965 157.658 39.746 1.00 13.93 73 LEU A O 1
ATOM 1213 N N . PRO A 1 74 ? 76.493 158.655 37.802 1.00 13.35 74 PRO A N 1
ATOM 1214 C CA . PRO A 1 74 ? 77.794 159.339 37.793 1.00 13.35 74 PRO A CA 1
ATOM 1215 C C . PRO A 1 74 ? 77.794 160.523 38.752 1.00 13.35 74 PRO A C 1
ATOM 1216 O O . PRO A 1 74 ? 76.818 161.265 38.836 1.00 13.35 74 PRO A O 1
ATOM 1227 N N . LEU A 1 75 ? 78.890 160.693 39.480 1.00 12.44 75 LEU A N 1
ATOM 1228 C CA . LEU A 1 75 ? 78.979 161.801 40.421 1.00 12.44 75 LEU A CA 1
ATOM 1229 C C . LEU A 1 75 ? 79.175 163.126 39.693 1.00 12.44 75 LEU A C 1
ATOM 1230 O O . LEU A 1 75 ? 79.843 163.197 38.662 1.00 12.44 75 LEU A O 1
ATOM 1246 N N . ILE A 1 76 ? 78.582 164.175 40.237 1.00 13.92 76 ILE A N 1
ATOM 1247 C CA . ILE A 1 76 ? 78.773 165.529 39.735 1.00 13.92 76 ILE A CA 1
ATOM 1248 C C . ILE A 1 76 ? 79.948 166.156 40.473 1.00 13.92 76 ILE A C 1
ATOM 1249 O O . ILE A 1 76 ? 79.979 166.159 41.706 1.00 13.92 76 ILE A O 1
ATOM 1265 N N . GLU A 1 77 ? 80.917 166.677 39.727 1.00 13.35 77 GLU A N 1
ATOM 1266 C CA . GLU A 1 77 ? 81.997 167.486 40.284 1.00 13.35 77 GLU A CA 1
ATOM 1267 C C . GLU A 1 77 ? 81.733 168.939 39.921 1.00 13.35 77 GLU A C 1
ATOM 1268 O O . GLU A 1 77 ? 81.585 169.263 38.741 1.00 13.35 77 GLU A O 1
ATOM 1280 N N . LEU A 1 78 ? 81.649 169.800 40.927 1.00 13.57 78 LEU A N 1
ATOM 1281 C CA . LEU A 1 78 ? 81.473 171.228 40.715 1.00 13.57 78 LEU A CA 1
ATOM 1282 C C . LEU A 1 78 ? 82.727 171.972 41.151 1.00 13.57 78 LEU A C 1
ATOM 1283 O O . LEU A 1 78 ? 83.439 171.538 42.055 1.00 13.57 78 LEU A O 1
ATOM 1299 N N . ARG A 1 79 ? 82.985 173.104 40.505 1.00 15.16 79 ARG A N 1
ATOM 1300 C CA . ARG A 1 79 ? 84.084 173.985 40.889 1.00 15.16 79 ARG A CA 1
ATOM 1301 C C . ARG A 1 79 ? 83.638 175.424 40.692 1.00 15.16 79 ARG A C 1
ATOM 1302 O O . ARG A 1 79 ? 83.191 175.794 39.605 1.00 15.16 79 ARG A O 1
ATOM 1323 N N . ALA A 1 80 ? 83.756 176.229 41.740 1.00 13.77 80 ALA A N 1
ATOM 1324 C CA . ALA A 1 80 ? 83.388 177.638 41.694 1.00 13.77 80 ALA A CA 1
ATOM 1325 C C . ALA A 1 80 ? 84.558 178.456 42.221 1.00 13.77 80 ALA A C 1
ATOM 1326 O O . ALA A 1 80 ? 84.931 178.318 43.387 1.00 13.77 80 ALA A O 1
ATOM 1333 N N . THR A 1 81 ? 85.122 179.308 41.375 1.00 14.17 81 THR A N 1
ATOM 1334 C CA . THR A 1 81 ? 86.295 180.098 41.731 1.00 14.17 81 THR A CA 1
ATOM 1335 C C . THR A 1 81 ? 85.896 181.485 42.223 1.00 14.17 81 THR A C 1
ATOM 1336 O O . THR A 1 81 ? 84.812 181.983 41.919 1.00 14.17 81 THR A O 1
ATOM 1347 N N . PHE A 1 82 ? 86.803 182.115 42.964 1.00 13.17 82 PHE A N 1
ATOM 1348 C CA . PHE A 1 82 ? 86.590 183.461 43.484 1.00 13.17 82 PHE A CA 1
ATOM 1349 C C . PHE A 1 82 ? 87.940 184.031 43.900 1.00 13.17 82 PHE A C 1
ATOM 1350 O O . PHE A 1 82 ? 88.861 183.286 44.237 1.00 13.17 82 PHE A O 1
ATOM 1367 N N . THR A 1 83 ? 88.052 185.360 43.877 1.00 15.25 83 THR A N 1
ATOM 1368 C CA . THR A 1 83 ? 89.300 186.045 44.202 1.00 15.25 83 THR A CA 1
ATOM 1369 C C . THR A 1 83 ? 89.173 186.837 45.498 1.00 15.25 83 THR A C 1
ATOM 1370 O O . THR A 1 83 ? 88.132 187.440 45.768 1.00 15.25 83 THR A O 1
ATOM 1381 N N . LEU A 1 84 ? 90.244 186.840 46.288 1.00 15.07 84 LEU A N 1
ATOM 1382 C CA . LEU A 1 84 ? 90.345 187.635 47.505 1.00 15.07 84 LEU A CA 1
ATOM 1383 C C . LEU A 1 84 ? 91.526 188.592 47.401 1.00 15.07 84 LEU A C 1
ATOM 1384 O O . LEU A 1 84 ? 92.591 188.228 46.900 1.00 15.07 84 LEU A O 1
ATOM 1400 N N . ASP A 1 85 ? 91.335 189.814 47.888 1.00 17.37 85 ASP A N 1
ATOM 1401 C CA . ASP A 1 85 ? 92.384 190.823 47.832 1.00 17.37 85 ASP A CA 1
ATOM 1402 C C . ASP A 1 85 ? 93.430 190.570 48.912 1.00 17.37 85 ASP A C 1
ATOM 1403 O O . ASP A 1 85 ? 93.113 190.531 50.103 1.00 17.37 85 ASP A O 1
ATOM 1412 N N . LEU A 1 86 ? 94.685 190.417 48.497 1.00 15.65 86 LEU A N 1
ATOM 1413 C CA . LEU A 1 86 ? 95.706 189.923 49.415 1.00 15.65 86 LEU A CA 1
ATOM 1414 C C . LEU A 1 86 ? 96.072 190.958 50.477 1.00 15.65 86 LEU A C 1
ATOM 1415 O O . LEU A 1 86 ? 96.338 190.598 51.627 1.00 15.65 86 LEU A O 1
ATOM 1431 N N . TRP A 1 87 ? 96.107 192.242 50.119 1.00 17.26 87 TRP A N 1
ATOM 1432 C CA . TRP A 1 87 ? 96.387 193.262 51.129 1.00 17.26 87 TRP A CA 1
ATOM 1433 C C . TRP A 1 87 ? 95.309 193.260 52.209 1.00 17.26 87 TRP A C 1
ATOM 1434 O O . TRP A 1 87 ? 95.615 193.303 53.405 1.00 17.26 87 TRP A O 1
ATOM 1455 N N . GLU A 1 88 ? 94.038 193.189 51.807 1.00 16.72 88 GLU A N 1
ATOM 1456 C CA . GLU A 1 88 ? 92.954 193.154 52.785 1.00 16.72 88 GLU A CA 1
ATOM 1457 C C . GLU A 1 88 ? 93.101 191.970 53.732 1.00 16.72 88 GLU A C 1
ATOM 1458 O O . GLU A 1 88 ? 92.851 192.098 54.934 1.00 16.72 88 GLU A O 1
ATOM 1470 N N . LEU A 1 89 ? 93.509 190.809 53.216 1.00 14.65 89 LEU A N 1
ATOM 1471 C CA . LEU A 1 89 ? 93.706 189.655 54.083 1.00 14.65 89 LEU A CA 1
ATOM 1472 C C . LEU A 1 89 ? 94.893 189.852 55.018 1.00 14.65 89 LEU A C 1
ATOM 1473 O O . LEU A 1 89 ? 94.895 189.323 56.132 1.00 14.65 89 LEU A O 1
ATOM 1489 N N . ASP A 1 90 ? 95.918 190.581 54.579 1.00 15.18 90 ASP A N 1
ATOM 1490 C CA . ASP A 1 90 ? 97.087 190.778 55.426 1.00 15.18 90 ASP A CA 1
ATOM 1491 C C . ASP A 1 90 ? 96.762 191.627 56.649 1.00 15.18 90 ASP A C 1
ATOM 1492 O O . ASP A 1 90 ? 97.453 191.513 57.662 1.00 15.18 90 ASP A O 1
ATOM 1501 N N . ASN A 1 91 ? 95.703 192.440 56.594 1.00 14.65 91 ASN A N 1
ATOM 1502 C CA . ASN A 1 91 ? 95.276 193.182 57.776 1.00 14.65 91 ASN A CA 1
ATOM 1503 C C . ASN A 1 91 ? 94.903 192.268 58.931 1.00 14.65 91 ASN A C 1
ATOM 1504 O O . ASN A 1 91 ? 94.948 192.707 60.080 1.00 14.65 91 ASN A O 1
ATOM 1515 N N . LEU A 1 92 ? 94.526 191.016 58.653 1.00 14.59 92 LEU A N 1
ATOM 1516 C CA . LEU A 1 92 ? 94.260 190.069 59.731 1.00 14.59 92 LEU A CA 1
ATOM 1517 C C . LEU A 1 92 ? 95.479 189.907 60.628 1.00 14.59 92 LEU A C 1
ATOM 1518 O O . LEU A 1 92 ? 95.345 189.792 61.849 1.00 14.59 92 LEU A O 1
ATOM 1534 N N . GLU A 1 93 ? 96.680 189.896 60.040 1.00 14.69 93 GLU A N 1
ATOM 1535 C CA . GLU A 1 93 ? 97.894 189.830 60.849 1.00 14.69 93 GLU A CA 1
ATOM 1536 C C . GLU A 1 93 ? 98.096 191.096 61.666 1.00 14.69 93 GLU A C 1
ATOM 1537 O O . GLU A 1 93 ? 98.584 191.024 62.795 1.00 14.69 93 GLU A O 1
ATOM 1549 N N . ARG A 1 94 ? 97.740 192.255 61.121 1.00 14.24 94 ARG A N 1
ATOM 1550 C CA . ARG A 1 94 ? 97.825 193.492 61.884 1.00 14.24 94 ARG A CA 1
ATOM 1551 C C . ARG A 1 94 ? 96.823 193.543 63.036 1.00 14.24 94 ARG A C 1
ATOM 1552 O O . ARG A 1 94 ? 96.870 194.489 63.823 1.00 14.24 94 ARG A O 1
ATOM 1573 N N . GLY A 1 95 ? 95.936 192.560 63.159 1.00 15.11 95 GLY A N 1
ATOM 1574 C CA . GLY A 1 95 ? 94.956 192.521 64.224 1.00 15.11 95 GLY A CA 1
ATOM 1575 C C . GLY A 1 95 ? 93.550 192.924 63.838 1.00 15.11 95 GLY A C 1
ATOM 1576 O O . GLY A 1 95 ? 92.716 193.104 64.728 1.00 15.11 95 GLY A O 1
ATOM 1580 N N . LYS A 1 96 ? 93.261 193.079 62.558 1.00 15.70 96 LYS A N 1
ATOM 1581 C CA . LYS A 1 96 ? 91.933 193.514 62.156 1.00 15.70 96 LYS A CA 1
ATOM 1582 C C . LYS A 1 96 ? 90.939 192.373 62.356 1.00 15.70 96 LYS A C 1
ATOM 1583 O O . LYS A 1 96 ? 91.170 191.268 61.860 1.00 15.70 96 LYS A O 1
ATOM 1602 N N . PRO A 1 97 ? 89.836 192.590 63.077 1.00 17.07 97 PRO A N 1
ATOM 1603 C CA . PRO A 1 97 ? 88.918 191.487 63.377 1.00 17.07 97 PRO A CA 1
ATOM 1604 C C . PRO A 1 97 ? 87.814 191.249 62.357 1.00 17.07 97 PRO A C 1
ATOM 1605 O O . PRO A 1 97 ? 87.036 190.306 62.546 1.00 17.07 97 PRO A O 1
ATOM 1616 N N . ASN A 1 98 ? 87.716 192.046 61.289 1.00 17.69 98 ASN A N 1
ATOM 1617 C CA . ASN A 1 98 ? 86.629 191.921 60.321 1.00 17.69 98 ASN A CA 1
ATOM 1618 C C . ASN A 1 98 ? 87.141 192.233 58.911 1.00 17.69 98 ASN A C 1
ATOM 1619 O O . ASN A 1 98 ? 86.791 193.233 58.296 1.00 17.69 98 ASN A O 1
ATOM 1630 N N . VAL A 1 99 ? 87.986 191.355 58.371 1.00 16.61 99 VAL A N 1
ATOM 1631 C CA . VAL A 1 99 ? 88.447 191.538 56.999 1.00 16.61 99 VAL A CA 1
ATOM 1632 C C . VAL A 1 99 ? 87.317 191.195 56.035 1.00 16.61 99 VAL A C 1
ATOM 1633 O O . VAL A 1 99 ? 86.458 190.355 56.321 1.00 16.61 99 VAL A O 1
ATOM 1646 N N . ASP A 1 100 ? 87.324 191.844 54.875 1.00 17.87 100 ASP A N 1
ATOM 1647 C CA . ASP A 1 100 ? 86.218 191.739 53.932 1.00 17.87 100 ASP A CA 1
ATOM 1648 C C . ASP A 1 100 ? 86.306 190.445 53.122 1.00 17.87 100 ASP A C 1
ATOM 1649 O O . ASP A 1 100 ? 87.222 190.275 52.313 1.00 17.87 100 ASP A O 1
ATOM 1658 N N . LEU A 1 101 ? 85.333 189.552 53.314 1.00 15.73 101 LEU A N 1
ATOM 1659 C CA . LEU A 1 101 ? 85.260 188.278 52.601 1.00 15.73 101 LEU A CA 1
ATOM 1660 C C . LEU A 1 101 ? 84.026 188.198 51.708 1.00 15.73 101 LEU A C 1
ATOM 1661 O O . LEU A 1 101 ? 83.468 187.119 51.511 1.00 15.73 101 LEU A O 1
ATOM 1677 N N . SER A 1 102 ? 83.598 189.327 51.142 1.00 16.54 102 SER A N 1
ATOM 1678 C CA . SER A 1 102 ? 82.328 189.354 50.424 1.00 16.54 102 SER A CA 1
ATOM 1679 C C . SER A 1 102 ? 82.344 188.419 49.220 1.00 16.54 102 SER A C 1
ATOM 1680 O O . SER A 1 102 ? 81.334 187.778 48.912 1.00 16.54 102 SER A O 1
ATOM 1688 N N . SER A 1 103 ? 83.476 188.326 48.524 1.00 15.63 103 SER A N 1
ATOM 1689 C CA . SER A 1 103 ? 83.556 187.432 47.372 1.00 15.63 103 SER A CA 1
ATOM 1690 C C . SER A 1 103 ? 83.402 185.976 47.789 1.00 15.63 103 SER A C 1
ATOM 1691 O O . SER A 1 103 ? 82.710 185.205 47.120 1.00 15.63 103 SER A O 1
ATOM 1699 N N . LEU A 1 104 ? 84.037 185.579 48.889 1.00 14.05 104 LEU A N 1
ATOM 1700 C CA . LEU A 1 104 ? 83.816 184.232 49.399 1.00 14.05 104 LEU A CA 1
ATOM 1701 C C . LEU A 1 104 ? 82.339 184.010 49.710 1.00 14.05 104 LEU A C 1
ATOM 1702 O O . LEU A 1 104 ? 81.742 183.036 49.243 1.00 14.05 104 LEU A O 1
ATOM 1718 N N . GLU A 1 105 ? 81.721 184.937 50.449 1.00 15.68 105 GLU A N 1
ATOM 1719 C CA . GLU A 1 105 ? 80.325 184.772 50.854 1.00 15.68 105 GLU A CA 1
ATOM 1720 C C . GLU A 1 105 ? 79.404 184.641 49.649 1.00 15.68 105 GLU A C 1
ATOM 1721 O O . GLU A 1 105 ? 78.516 183.786 49.632 1.00 15.68 105 GLU A O 1
ATOM 1733 N N . GLU A 1 106 ? 79.596 185.482 48.636 1.00 16.23 106 GLU A N 1
ATOM 1734 C CA . GLU A 1 106 ? 78.791 185.390 47.423 1.00 16.23 106 GLU A CA 1
ATOM 1735 C C . GLU A 1 106 ? 78.926 184.021 46.765 1.00 16.23 106 GLU A C 1
ATOM 1736 O O . GLU A 1 106 ? 77.933 183.422 46.344 1.00 16.23 106 GLU A O 1
ATOM 1748 N N . THR A 1 107 ? 80.154 183.510 46.667 1.00 14.00 107 THR A N 1
ATOM 1749 C CA . THR A 1 107 ? 80.359 182.243 45.976 1.00 14.00 107 THR A CA 1
ATOM 1750 C C . THR A 1 107 ? 79.775 181.088 46.772 1.00 14.00 107 THR A C 1
ATOM 1751 O O . THR A 1 107 ? 79.146 180.192 46.201 1.00 14.00 107 THR A O 1
ATOM 1762 N N . VAL A 1 108 ? 79.954 181.103 48.092 1.00 14.07 108 VAL A N 1
ATOM 1763 C CA . VAL A 1 108 ? 79.435 180.030 48.932 1.00 14.07 108 VAL A CA 1
ATOM 1764 C C . VAL A 1 108 ? 77.926 179.909 48.772 1.00 14.07 108 VAL A C 1
ATOM 1765 O O . VAL A 1 108 ? 77.374 178.805 48.791 1.00 14.07 108 VAL A O 1
ATOM 1778 N N . ARG A 1 109 ? 77.234 181.036 48.614 1.00 15.29 109 ARG A N 1
ATOM 1779 C CA . ARG A 1 109 ? 75.785 180.976 48.476 1.00 15.29 109 ARG A CA 1
ATOM 1780 C C . ARG A 1 109 ? 75.375 180.469 47.097 1.00 15.29 109 ARG A C 1
ATOM 1781 O O . ARG A 1 109 ? 74.332 179.825 46.968 1.00 15.29 109 ARG A O 1
ATOM 1802 N N . LYS A 1 110 ? 76.181 180.716 46.064 1.00 15.65 110 LYS A N 1
ATOM 1803 C CA . LYS A 1 110 ? 75.870 180.147 44.757 1.00 15.65 110 LYS A CA 1
ATOM 1804 C C . LYS A 1 110 ? 76.042 178.633 44.763 1.00 15.65 110 LYS A C 1
ATOM 1805 O O . LYS A 1 110 ? 75.226 177.909 44.189 1.00 15.65 110 LYS A O 1
ATOM 1824 N N . VAL A 1 111 ? 77.094 178.138 45.411 1.00 13.81 111 VAL A N 1
ATOM 1825 C CA . VAL A 1 111 ? 77.299 176.696 45.490 1.00 13.81 111 VAL A CA 1
ATOM 1826 C C . VAL A 1 111 ? 76.176 176.043 46.284 1.00 13.81 111 VAL A C 1
ATOM 1827 O O . VAL A 1 111 ? 75.611 175.028 45.865 1.00 13.81 111 VAL A O 1
ATOM 1840 N N . ALA A 1 112 ? 75.836 176.608 47.443 1.00 14.68 112 ALA A N 1
ATOM 1841 C CA . ALA A 1 112 ? 74.743 176.062 48.239 1.00 14.68 112 ALA A CA 1
ATOM 1842 C C . ALA A 1 112 ? 73.462 175.970 47.420 1.00 14.68 112 ALA A C 1
ATOM 1843 O O . ALA A 1 112 ? 72.744 174.971 47.484 1.00 14.68 112 ALA A O 1
ATOM 1850 N N . GLU A 1 113 ? 73.186 176.986 46.608 1.00 16.14 113 GLU A N 1
ATOM 1851 C CA . GLU A 1 113 ? 71.980 176.973 45.794 1.00 16.14 113 GLU A CA 1
ATOM 1852 C C . GLU A 1 113 ? 72.065 175.954 44.662 1.00 16.14 113 GLU A C 1
ATOM 1853 O O . GLU A 1 113 ? 71.031 175.463 44.200 1.00 16.14 113 GLU A O 1
ATOM 1865 N N . PHE A 1 114 ? 73.273 175.633 44.199 1.00 14.96 114 PHE A N 1
ATOM 1866 C CA . PHE A 1 114 ? 73.427 174.609 43.172 1.00 14.96 114 PHE A CA 1
ATOM 1867 C C . PHE A 1 114 ? 73.110 173.228 43.732 1.00 14.96 114 PHE A C 1
ATOM 1868 O O . PHE A 1 114 ? 72.348 172.469 43.130 1.00 14.96 114 PHE A O 1
ATOM 1885 N N . GLU A 1 115 ? 73.679 172.886 44.889 1.00 15.38 115 GLU A N 1
ATOM 1886 C CA . GLU A 1 115 ? 73.393 171.583 45.478 1.00 15.38 115 GLU A CA 1
ATOM 1887 C C . GLU A 1 115 ? 71.903 171.416 45.737 1.00 15.38 115 GLU A C 1
ATOM 1888 O O . GLU A 1 115 ? 71.309 170.405 45.349 1.00 15.38 115 GLU A O 1
ATOM 1900 N N . ASP A 1 116 ? 71.276 172.404 46.375 1.00 16.41 116 ASP A N 1
ATOM 1901 C CA . ASP A 1 116 ? 69.850 172.300 46.658 1.00 16.41 116 ASP A CA 1
ATOM 1902 C C . ASP A 1 116 ? 69.028 172.220 45.378 1.00 16.41 116 ASP A C 1
ATOM 1903 O O . ASP A 1 116 ? 67.932 171.655 45.384 1.00 16.41 116 ASP A O 1
ATOM 1912 N N . GLU A 1 117 ? 69.532 172.765 44.274 1.00 17.56 117 GLU A N 1
ATOM 1913 C CA . GLU A 1 117 ? 68.810 172.645 43.013 1.00 17.56 117 GLU A CA 1
ATOM 1914 C C . GLU A 1 117 ? 68.795 171.208 42.512 1.00 17.56 117 GLU A C 1
ATOM 1915 O O . GLU A 1 117 ? 67.832 170.790 41.863 1.00 17.56 117 GLU A O 1
ATOM 1927 N N . VAL A 1 118 ? 69.850 170.446 42.788 1.00 15.83 118 VAL A N 1
ATOM 1928 C CA . VAL A 1 118 ? 69.855 169.039 42.412 1.00 15.83 118 VAL A CA 1
ATOM 1929 C C . VAL A 1 118 ? 68.925 168.247 43.322 1.00 15.83 118 VAL A C 1
ATOM 1930 O O . VAL A 1 118 ? 68.090 167.473 42.847 1.00 15.83 118 VAL A O 1
ATOM 1943 N N . ILE A 1 119 ? 69.034 168.444 44.635 1.00 15.80 119 ILE A N 1
ATOM 1944 C CA . ILE A 1 119 ? 68.215 167.678 45.574 1.00 15.80 119 ILE A CA 1
ATOM 1945 C C . ILE A 1 119 ? 66.728 167.887 45.301 1.00 15.80 119 ILE A C 1
ATOM 1946 O O . ILE A 1 119 ? 65.946 166.932 45.316 1.00 15.80 119 ILE A O 1
ATOM 1962 N N . PHE A 1 120 ? 66.315 169.127 45.040 1.00 16.86 120 PHE A N 1
ATOM 1963 C CA . PHE A 1 120 ? 64.893 169.446 44.936 1.00 16.86 120 PHE A CA 1
ATOM 1964 C C . PHE A 1 120 ? 64.350 169.305 43.518 1.00 16.86 120 PHE A C 1
ATOM 1965 O O . PHE A 1 120 ? 63.238 168.805 43.337 1.00 16.86 120 PHE A O 1
ATOM 1982 N N . ARG A 1 121 ? 65.105 169.729 42.507 1.00 18.33 121 ARG A N 1
ATOM 1983 C CA . ARG A 1 121 ? 64.623 169.731 41.136 1.00 18.33 121 ARG A CA 1
ATOM 1984 C C . ARG A 1 121 ? 65.378 168.776 40.221 1.00 18.33 121 ARG A C 1
ATOM 1985 O O . ARG A 1 121 ? 65.070 168.718 39.029 1.00 18.33 121 ARG A O 1
ATOM 2006 N N . GLY A 1 122 ? 66.353 168.036 40.735 1.00 17.66 122 GLY A N 1
ATOM 2007 C CA . GLY A 1 122 ? 67.008 167.005 39.960 1.00 17.66 122 GLY A CA 1
ATOM 2008 C C . GLY A 1 122 ? 67.940 167.556 38.896 1.00 17.66 122 GLY A C 1
ATOM 2009 O O . GLY A 1 122 ? 68.148 168.761 38.749 1.00 17.66 122 GLY A O 1
ATOM 2013 N N . CYS A 1 123 ? 68.523 166.628 38.140 1.00 18.91 123 CYS A N 1
ATOM 2014 C CA . CYS A 1 123 ? 69.491 166.954 37.094 1.00 18.91 123 CYS A CA 1
ATOM 2015 C C . CYS A 1 123 ? 69.351 165.919 35.988 1.00 18.91 123 CYS A C 1
ATOM 2016 O O . CYS A 1 123 ? 69.776 164.773 36.152 1.00 18.91 123 CYS A O 1
ATOM 2024 N N . GLU A 1 124 ? 68.777 166.326 34.860 1.00 22.02 124 GLU A N 1
ATOM 2025 C CA . GLU A 1 124 ? 68.436 165.382 33.804 1.00 22.02 124 GLU A CA 1
ATOM 2026 C C . GLU A 1 124 ? 69.701 164.762 33.221 1.00 22.02 124 GLU A C 1
ATOM 2027 O O . GLU A 1 124 ? 69.772 163.545 33.030 1.00 22.02 124 GLU A O 1
ATOM 2039 N N . LYS A 1 125 ? 70.718 165.587 32.965 1.00 20.18 125 LYS A N 1
ATOM 2040 C CA . LYS A 1 125 ? 71.925 165.091 32.310 1.00 20.18 125 LYS A CA 1
ATOM 2041 C C . LYS A 1 125 ? 72.665 164.072 33.163 1.00 20.18 125 LYS A C 1
ATOM 2042 O O . LYS A 1 125 ? 73.334 163.184 32.626 1.00 20.18 125 LYS A O 1
ATOM 2061 N N . SER A 1 126 ? 72.573 164.186 34.482 1.00 17.84 126 SER A N 1
ATOM 2062 C CA . SER A 1 126 ? 73.180 163.214 35.378 1.00 17.84 126 SER A CA 1
ATOM 2063 C C . SER A 1 126 ? 72.230 162.090 35.768 1.00 17.84 126 SER A C 1
ATOM 2064 O O . SER A 1 126 ? 72.650 161.159 36.461 1.00 17.84 126 SER A O 1
ATOM 2072 N N . GLY A 1 127 ? 70.973 162.149 35.345 1.00 17.99 127 GLY A N 1
ATOM 2073 C CA . GLY A 1 127 ? 70.017 161.123 35.706 1.00 17.99 127 GLY A CA 1
ATOM 2074 C C . GLY A 1 127 ? 69.530 161.171 37.135 1.00 17.99 127 GLY A C 1
ATOM 2075 O O . GLY A 1 127 ? 69.033 160.162 37.637 1.00 17.99 127 GLY A O 1
ATOM 2079 N N . VAL A 1 128 ? 69.653 162.307 37.810 1.00 16.74 128 VAL A N 1
ATOM 2080 C CA . VAL A 1 128 ? 69.110 162.473 39.152 1.00 16.74 128 VAL A CA 1
ATOM 2081 C C . VAL A 1 128 ? 67.669 162.951 39.045 1.00 16.74 128 VAL A C 1
ATOM 2082 O O . VAL A 1 128 ? 67.363 163.864 38.271 1.00 16.74 128 VAL A O 1
ATOM 2095 N N . LYS A 1 129 ? 66.789 162.335 39.823 1.00 18.07 129 LYS A N 1
ATOM 2096 C CA . LYS A 1 129 ? 65.395 162.744 39.929 1.00 18.07 129 LYS A CA 1
ATOM 2097 C C . LYS A 1 129 ? 65.202 163.448 41.268 1.00 18.07 129 LYS A C 1
ATOM 2098 O O . LYS A 1 129 ? 65.457 162.859 42.320 1.00 18.07 129 LYS A O 1
ATOM 2117 N N . GLY A 1 130 ? 64.760 164.708 41.223 1.00 17.25 130 GLY A N 1
ATOM 2118 C CA . GLY A 1 130 ? 64.632 165.502 42.430 1.00 17.25 130 GLY A CA 1
ATOM 2119 C C . GLY A 1 130 ? 63.327 165.249 43.173 1.00 17.25 130 GLY A C 1
ATOM 2120 O O . GLY A 1 130 ? 62.389 164.665 42.643 1.00 17.25 130 GLY A O 1
ATOM 2124 N N . LEU A 1 131 ? 63.276 165.723 44.423 1.00 17.10 131 LEU A N 1
ATOM 2125 C CA . LEU A 1 131 ? 62.102 165.479 45.260 1.00 17.10 131 LEU A CA 1
ATOM 2126 C C . LEU A 1 131 ? 60.822 165.962 44.587 1.00 17.10 131 LEU A C 1
ATOM 2127 O O . LEU A 1 131 ? 59.805 165.264 44.611 1.00 17.10 131 LEU A O 1
ATOM 2143 N N . LEU A 1 132 ? 60.853 167.138 43.968 1.00 18.71 132 LEU A N 1
ATOM 2144 C CA . LEU A 1 132 ? 59.631 167.767 43.487 1.00 18.71 132 LEU A CA 1
ATOM 2145 C C . LEU A 1 132 ? 59.103 167.168 42.193 1.00 18.71 132 LEU A C 1
ATOM 2146 O O . LEU A 1 132 ? 58.084 167.646 41.691 1.00 18.71 132 LEU A O 1
ATOM 2162 N N . SER A 1 133 ? 59.749 166.152 41.641 1.00 19.49 133 SER A N 1
ATOM 2163 C CA . SER A 1 133 ? 59.298 165.543 40.397 1.00 19.49 133 SER A CA 1
ATOM 2164 C C . SER A 1 133 ? 58.447 164.298 40.614 1.00 19.49 133 SER A C 1
ATOM 2165 O O . SER A 1 133 ? 57.953 163.728 39.638 1.00 19.49 133 SER A O 1
ATOM 2173 N N . PHE A 1 134 ? 58.264 163.859 41.859 1.00 19.41 134 PHE A N 1
ATOM 2174 C CA . PHE A 1 134 ? 57.423 162.698 42.150 1.00 19.41 134 PHE A CA 1
ATOM 2175 C C . PHE A 1 134 ? 55.978 163.177 42.282 1.00 19.41 134 PHE A C 1
ATOM 2176 O O . PHE A 1 134 ? 55.411 163.281 43.369 1.00 19.41 134 PHE A O 1
ATOM 2193 N N . GLU A 1 135 ? 55.368 163.460 41.131 1.00 24.03 135 GLU A N 1
ATOM 2194 C CA . GLU A 1 135 ? 54.063 164.116 41.127 1.00 24.03 135 GLU A CA 1
ATOM 2195 C C . GLU A 1 135 ? 52.978 163.230 41.727 1.00 24.03 135 GLU A C 1
ATOM 2196 O O . GLU A 1 135 ? 51.986 163.739 42.258 1.00 24.03 135 GLU A O 1
ATOM 2208 N N . GLU A 1 136 ? 53.138 161.909 41.652 1.00 23.45 136 GLU A N 1
ATOM 2209 C CA . GLU A 1 136 ? 52.117 161.016 42.190 1.00 23.45 136 GLU A CA 1
ATOM 2210 C C . GLU A 1 136 ? 52.058 161.040 43.712 1.00 23.45 136 GLU A C 1
ATOM 2211 O O . GLU A 1 136 ? 51.171 160.404 44.291 1.00 23.45 136 GLU A O 1
ATOM 2223 N N . ARG A 1 137 ? 52.963 161.758 44.367 1.00 20.88 137 ARG A N 1
ATOM 2224 C CA . ARG A 1 137 ? 52.960 161.905 45.814 1.00 20.88 137 ARG A CA 1
ATOM 2225 C C . ARG A 1 137 ? 52.312 163.211 46.258 1.00 20.88 137 ARG A C 1
ATOM 2226 O O . ARG A 1 137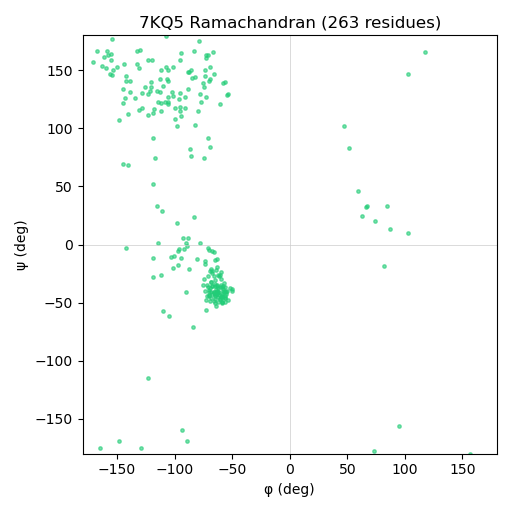 ? 52.509 163.633 47.398 1.00 20.88 137 ARG A O 1
ATOM 2247 N N . LYS A 1 138 ? 51.532 163.841 45.387 1.00 23.52 138 LYS A N 1
ATOM 2248 C CA . LYS A 1 138 ? 51.021 165.186 45.600 1.00 23.52 138 LYS A CA 1
ATOM 2249 C C . LYS A 1 138 ? 49.562 165.154 46.037 1.00 23.52 138 LYS A C 1
ATOM 2250 O O . LYS A 1 138 ? 48.736 164.480 45.418 1.00 23.52 138 LYS A O 1
ATOM 2269 N N . ILE A 1 139 ? 49.249 165.889 47.106 1.00 23.11 139 ILE A N 1
ATOM 2270 C CA . ILE A 1 139 ? 47.874 166.099 47.549 1.00 23.11 139 ILE A CA 1
ATOM 2271 C C . ILE A 1 139 ? 47.597 167.597 47.596 1.00 23.11 139 ILE A C 1
ATOM 2272 O O . ILE A 1 139 ? 48.519 168.413 47.680 1.00 23.11 139 ILE A O 1
ATOM 2288 N N . GLU A 1 140 ? 46.315 167.959 47.546 1.00 28.14 140 GLU A N 1
ATOM 2289 C CA . GLU A 1 140 ? 45.892 169.336 47.312 1.00 28.14 140 GLU A CA 1
ATOM 2290 C C . GLU A 1 140 ? 44.696 169.678 48.188 1.00 28.14 140 GLU A C 1
ATOM 2291 O O . GLU A 1 140 ? 43.600 169.157 47.969 1.00 28.14 140 GLU A O 1
ATOM 2303 N N . CYS A 1 141 ? 44.899 170.573 49.148 1.00 30.06 141 CYS A N 1
ATOM 2304 C CA . CYS A 1 141 ? 43.845 170.980 50.074 1.00 30.06 141 CYS A CA 1
ATOM 2305 C C . CYS A 1 141 ? 43.365 172.406 49.851 1.00 30.06 141 CYS A C 1
ATOM 2306 O O . CYS A 1 141 ? 42.171 172.612 49.624 1.00 30.06 141 CYS A O 1
ATOM 2314 N N . GLY A 1 142 ? 44.251 173.385 49.915 1.00 30.04 142 GLY A N 1
ATOM 2315 C CA . GLY A 1 142 ? 43.865 174.778 49.800 1.00 30.04 142 GLY A CA 1
ATOM 2316 C C . GLY A 1 142 ? 44.905 175.665 50.454 1.00 30.04 142 GLY A C 1
ATOM 2317 O O . GLY A 1 142 ? 45.904 175.198 50.990 1.00 30.04 142 GLY A O 1
ATOM 2321 N N . SER A 1 143 ? 44.642 176.971 50.403 1.00 30.46 143 SER A N 1
ATOM 2322 C CA . SER A 1 143 ? 45.580 177.984 50.895 1.00 30.46 143 SER A CA 1
ATOM 2323 C C . SER A 1 143 ? 44.939 178.738 52.058 1.00 30.46 143 SER A C 1
ATOM 2324 O O . SER A 1 143 ? 44.529 179.891 51.920 1.00 30.46 143 SER A O 1
ATOM 2332 N N . THR A 1 144 ? 44.866 178.077 53.210 1.00 29.92 144 THR A N 1
ATOM 2333 C CA . THR A 1 144 ? 44.322 178.642 54.440 1.00 29.92 144 THR A CA 1
ATOM 2334 C C . THR A 1 144 ? 44.970 177.912 55.613 1.00 29.92 144 THR A C 1
ATOM 2335 O O . THR A 1 144 ? 45.273 176.719 55.495 1.00 29.92 144 THR A O 1
ATOM 2346 N N . PRO A 1 145 ? 45.225 178.578 56.742 1.00 29.02 145 PRO A N 1
ATOM 2347 C CA . PRO A 1 145 ? 45.868 177.881 57.868 1.00 29.02 145 PRO A CA 1
ATOM 2348 C C . PRO A 1 145 ? 45.200 176.574 58.245 1.00 29.02 145 PRO A C 1
ATOM 2349 O O . PRO A 1 145 ? 45.888 175.609 58.600 1.00 29.02 145 PRO A O 1
ATOM 2360 N N . LYS A 1 146 ? 43.871 176.522 58.191 1.00 29.81 146 LYS A N 1
ATOM 2361 C CA . LYS A 1 146 ? 43.158 175.276 58.434 1.00 29.81 146 LYS A CA 1
ATOM 2362 C C . LYS A 1 146 ? 43.438 174.244 57.355 1.00 29.81 146 LYS A C 1
ATOM 2363 O O . LYS A 1 146 ? 43.589 173.056 57.657 1.00 29.81 146 LYS A O 1
ATOM 2382 N N . ASP A 1 147 ? 43.493 174.671 56.094 1.00 28.81 147 ASP A N 1
ATOM 2383 C CA . ASP A 1 147 ? 43.849 173.743 55.031 1.00 28.81 147 ASP A CA 1
ATOM 2384 C C . ASP A 1 147 ? 45.197 173.086 55.292 1.00 28.81 147 ASP A C 1
ATOM 2385 O O . ASP A 1 147 ? 45.372 171.903 54.992 1.00 28.81 147 ASP A O 1
ATOM 2394 N N . LEU A 1 148 ? 46.152 173.827 55.857 1.00 24.75 148 LEU A N 1
ATOM 2395 C CA . LEU A 1 148 ? 47.484 173.274 56.086 1.00 24.75 148 LEU A CA 1
ATOM 2396 C C . LEU A 1 148 ? 47.457 172.192 57.156 1.00 24.75 148 LEU A C 1
ATOM 2397 O O . LEU A 1 148 ? 48.075 171.136 56.998 1.00 24.75 148 LEU A O 1
ATOM 2413 N N . LEU A 1 149 ? 46.769 172.451 58.269 1.00 25.42 149 LEU A N 1
ATOM 2414 C CA . LEU A 1 149 ? 46.722 171.466 59.343 1.00 25.42 149 LEU A CA 1
ATOM 2415 C C . LEU A 1 149 ? 46.008 170.200 58.890 1.00 25.42 149 LEU A C 1
ATOM 2416 O O . LEU A 1 149 ? 46.442 169.088 59.208 1.00 25.42 149 LEU A O 1
ATOM 2432 N N . GLU A 1 150 ? 44.908 170.351 58.155 1.00 25.26 150 GLU A N 1
ATOM 2433 C CA . GLU A 1 150 ? 44.227 169.192 57.593 1.00 25.26 150 GLU A CA 1
ATOM 2434 C C . GLU A 1 150 ? 45.160 168.399 56.685 1.00 25.26 150 GLU A C 1
ATOM 2435 O O . GLU A 1 150 ? 45.284 167.178 56.821 1.00 25.26 150 GLU A O 1
ATOM 2447 N N . ALA A 1 151 ? 45.819 169.081 55.745 1.00 23.52 151 ALA A N 1
ATOM 2448 C CA . ALA A 1 151 ? 46.751 168.407 54.847 1.00 23.52 151 ALA A CA 1
ATOM 2449 C C . ALA A 1 151 ? 47.765 167.586 55.626 1.00 23.52 151 ALA A C 1
ATOM 2450 O O . ALA A 1 151 ? 48.141 166.491 55.204 1.00 23.52 151 ALA A O 1
ATOM 2457 N N . ILE A 1 152 ? 48.204 168.089 56.776 1.00 21.93 152 ILE A N 1
ATOM 2458 C CA . ILE A 1 152 ? 49.203 167.364 57.550 1.00 21.93 152 ILE A CA 1
ATOM 2459 C C . ILE A 1 152 ? 48.601 166.100 58.150 1.00 21.93 152 ILE A C 1
ATOM 2460 O O . ILE A 1 152 ? 49.218 165.032 58.118 1.00 21.93 152 ILE A O 1
ATOM 2476 N N . VAL A 1 153 ? 47.391 166.192 58.700 1.00 22.25 153 VAL A N 1
ATOM 2477 C CA . VAL A 1 153 ? 46.755 165.001 59.251 1.00 22.25 153 VAL A CA 1
ATOM 2478 C C . VAL A 1 153 ? 46.503 163.978 58.149 1.00 22.25 153 VAL A C 1
ATOM 2479 O O . VAL A 1 153 ? 46.751 162.783 58.332 1.00 22.25 153 VAL A O 1
ATOM 2492 N N . ARG A 1 154 ? 46.036 164.427 56.983 1.00 22.75 154 ARG A N 1
ATOM 2493 C CA . ARG A 1 154 ? 45.868 163.512 55.858 1.00 22.75 154 ARG A CA 1
ATOM 2494 C C . ARG A 1 154 ? 47.197 162.893 55.447 1.00 22.75 154 ARG A C 1
ATOM 2495 O O . ARG A 1 154 ? 47.273 161.691 55.185 1.00 22.75 154 ARG A O 1
ATOM 2516 N N . ALA A 1 155 ? 48.256 163.699 55.386 1.00 19.89 155 ALA A N 1
ATOM 2517 C CA . ALA A 1 155 ? 49.556 163.163 55.004 1.00 19.89 155 ALA A CA 1
ATOM 2518 C C . ALA A 1 155 ? 49.968 162.013 55.913 1.00 19.89 155 ALA A C 1
ATOM 2519 O O . ALA A 1 155 ? 50.416 160.971 55.431 1.00 19.89 155 ALA A O 1
ATOM 2526 N N . LEU A 1 156 ? 49.814 162.176 57.228 1.00 19.78 156 LEU A N 1
ATOM 2527 C CA . LEU A 1 156 ? 50.249 161.135 58.150 1.00 19.78 156 LEU A CA 1
ATOM 2528 C C . LEU A 1 156 ? 49.379 159.887 58.064 1.00 19.78 156 LEU A C 1
ATOM 2529 O O . LEU A 1 156 ? 49.843 158.801 58.411 1.00 19.78 156 LEU A O 1
ATOM 2545 N N . SER A 1 157 ? 48.142 160.006 57.587 1.00 19.38 157 SER A N 1
ATOM 2546 C CA . SER A 1 157 ? 47.350 158.805 57.362 1.00 19.38 157 SER A CA 1
ATOM 2547 C C . SER A 1 157 ? 47.815 158.082 56.102 1.00 19.38 157 SER A C 1
ATOM 2548 O O . SER A 1 157 ? 47.823 156.849 56.058 1.00 19.38 157 SER A O 1
ATOM 2556 N N . ILE A 1 158 ? 48.244 158.832 55.083 1.00 18.84 158 ILE A N 1
ATOM 2557 C CA . ILE A 1 158 ? 48.820 158.209 53.893 1.00 18.84 158 ILE A CA 1
ATOM 2558 C C . ILE A 1 158 ? 50.117 157.491 54.242 1.00 18.84 158 ILE A C 1
ATOM 2559 O O . ILE A 1 158 ? 50.351 156.362 53.799 1.00 18.84 158 ILE A O 1
ATOM 2575 N N . PHE A 1 159 ? 50.970 158.116 55.056 1.00 17.89 159 PHE A N 1
ATOM 2576 C CA . PHE A 1 159 ? 52.168 157.427 55.523 1.00 17.89 159 PHE A CA 1
ATOM 2577 C C . PHE A 1 159 ? 51.813 156.126 56.232 1.00 17.89 159 PHE A C 1
ATOM 2578 O O . PHE A 1 159 ? 52.509 155.117 56.080 1.00 17.89 159 PHE A O 1
ATOM 2595 N N . SER A 1 160 ? 50.746 156.139 57.033 1.00 17.38 160 SER A N 1
ATOM 2596 C CA . SER A 1 160 ? 50.364 154.951 57.786 1.00 17.38 160 SER A CA 1
ATOM 2597 C C . SER A 1 160 ? 49.995 153.807 56.851 1.00 17.38 160 SER A C 1
ATOM 2598 O O . SER A 1 160 ? 50.351 152.654 57.100 1.00 17.38 160 SER A O 1
ATOM 2606 N N . LYS A 1 161 ? 49.293 154.116 55.764 1.00 18.01 161 LYS A N 1
ATOM 2607 C CA . LYS A 1 161 ? 48.926 153.098 54.788 1.00 18.01 161 LYS A CA 1
ATOM 2608 C C . LYS A 1 161 ? 50.151 152.387 54.222 1.00 18.01 161 LYS A C 1
ATOM 2609 O O . LYS A 1 161 ? 50.108 151.185 53.947 1.00 18.01 161 LYS A O 1
ATOM 2628 N N . ASP A 1 162 ? 51.249 153.109 54.035 1.00 17.70 162 ASP A N 1
ATOM 2629 C CA . ASP A 1 162 ? 52.459 152.532 53.466 1.00 17.70 162 ASP A CA 1
ATOM 2630 C C . ASP A 1 162 ? 53.426 152.013 54.517 1.00 17.70 162 ASP A C 1
ATOM 2631 O O . ASP A 1 162 ? 54.538 151.615 54.168 1.00 17.70 162 ASP A O 1
ATOM 2640 N N . GLY A 1 163 ? 53.043 152.020 55.786 1.00 16.67 163 GLY A N 1
ATOM 2641 C CA . GLY A 1 163 ? 53.935 151.550 56.825 1.00 16.67 163 GLY A CA 1
ATOM 2642 C C . GLY A 1 163 ? 55.159 152.408 57.055 1.00 16.67 163 GLY A C 1
ATOM 2643 O O . GLY A 1 163 ? 56.209 151.877 57.420 1.00 16.67 163 GLY A O 1
ATOM 2647 N N . ILE A 1 164 ? 55.049 153.719 56.870 1.00 17.46 164 ILE A N 1
ATOM 2648 C CA . ILE A 1 164 ? 56.159 154.650 57.047 1.00 17.46 164 ILE A CA 1
ATOM 2649 C C . ILE A 1 164 ? 56.022 155.299 58.418 1.00 17.46 164 ILE A C 1
ATOM 2650 O O . ILE A 1 164 ? 55.145 156.140 58.628 1.00 17.46 164 ILE A O 1
ATOM 2666 N N . GLU A 1 165 ? 56.888 154.927 59.350 1.00 19.17 165 GLU A N 1
ATOM 2667 C CA . GLU A 1 165 ? 56.889 155.545 60.666 1.00 19.17 165 GLU A CA 1
ATOM 2668 C C . GLU A 1 165 ? 57.581 156.912 60.622 1.00 19.17 165 GLU A C 1
ATOM 2669 O O . GLU A 1 165 ? 58.145 157.320 59.609 1.00 19.17 165 GLU A O 1
ATOM 2681 N N . GLY A 1 166 ? 57.544 157.617 61.753 1.00 18.82 166 GLY A N 1
ATOM 2682 C CA . GLY A 1 166 ? 58.124 158.937 61.863 1.00 18.82 166 GLY A CA 1
ATOM 2683 C C . GLY A 1 166 ? 59.546 158.905 62.390 1.00 18.82 166 GLY A C 1
ATOM 2684 O O . GLY A 1 166 ? 60.231 157.883 62.313 1.00 18.82 166 GLY A O 1
ATOM 2688 N N . PRO A 1 167 ? 60.034 160.035 62.933 1.00 18.93 167 PRO A N 1
ATOM 2689 C CA . PRO A 1 167 ? 59.397 161.343 63.122 1.00 18.93 167 PRO A CA 1
ATOM 2690 C C . PRO A 1 167 ? 59.167 162.079 61.802 1.00 18.93 167 PRO A C 1
ATOM 2691 O O . PRO A 1 167 ? 59.895 161.843 60.857 1.00 18.93 167 PRO A O 1
ATOM 2702 N N . TYR A 1 168 ? 58.170 162.950 61.737 1.00 18.88 168 TYR A N 1
ATOM 2703 C CA . TYR A 1 168 ? 57.794 163.608 60.496 1.00 18.88 168 TYR A CA 1
ATOM 2704 C C . TYR A 1 168 ? 58.221 165.072 60.524 1.00 18.88 168 TYR A C 1
ATOM 2705 O O . TYR A 1 168 ? 58.306 165.685 61.590 1.00 18.88 168 TYR A O 1
ATOM 2723 N N . THR A 1 169 ? 58.473 165.629 59.340 1.00 19.06 169 THR A N 1
ATOM 2724 C CA . THR A 1 169 ? 59.018 166.974 59.203 1.00 19.06 169 THR A CA 1
ATOM 2725 C C . THR A 1 169 ? 58.320 167.709 58.071 1.00 19.06 169 THR A C 1
ATOM 2726 O O . THR A 1 169 ? 58.203 167.178 56.966 1.00 19.06 169 THR A O 1
ATOM 2737 N N . LEU A 1 170 ? 57.875 168.930 58.344 1.00 19.27 170 LEU A N 1
ATOM 2738 C CA . LEU A 1 170 ? 57.276 169.789 57.333 1.00 19.27 170 LEU A CA 1
ATOM 2739 C C . LEU A 1 170 ? 58.334 170.738 56.782 1.00 19.27 170 LEU A C 1
ATOM 2740 O O . LEU A 1 170 ? 58.983 171.456 57.544 1.00 19.27 170 LEU A O 1
ATOM 2756 N N . VAL A 1 171 ? 58.500 170.743 55.465 1.00 18.09 171 VAL A N 1
ATOM 2757 C CA . VAL A 1 171 ? 59.392 171.666 54.771 1.00 18.09 171 VAL A CA 1
ATOM 2758 C C . VAL A 1 171 ? 58.512 172.616 53.970 1.00 18.09 171 VAL A C 1
ATOM 2759 O O . VAL A 1 171 ? 57.735 172.170 53.122 1.00 18.09 171 VAL A O 1
ATOM 2772 N N . ILE A 1 172 ? 58.627 173.916 54.231 1.00 19.83 172 ILE A N 1
ATOM 2773 C CA . ILE A 1 172 ? 57.665 174.880 53.710 1.00 19.83 172 ILE A CA 1
ATOM 2774 C C . ILE A 1 172 ? 58.362 176.173 53.302 1.00 19.83 172 ILE A C 1
ATOM 2775 O O . ILE A 1 172 ? 59.268 176.651 53.988 1.00 19.83 172 ILE A O 1
ATOM 2791 N N . ASN A 1 173 ? 57.908 176.745 52.193 1.00 21.04 173 ASN A N 1
ATOM 2792 C CA . ASN A 1 173 ? 58.435 178.008 51.702 1.00 21.04 173 ASN A 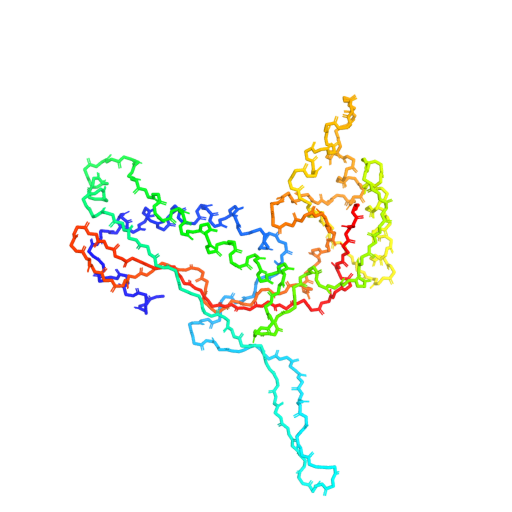CA 1
ATOM 2793 C C . ASN A 1 173 ? 58.319 179.096 52.767 1.00 21.04 173 ASN A C 1
ATOM 2794 O O . ASN A 1 173 ? 57.322 179.178 53.484 1.00 21.04 173 ASN A O 1
ATOM 2805 N N . THR A 1 174 ? 59.354 179.933 52.871 1.00 21.38 174 THR A N 1
ATOM 2806 C CA . THR A 1 174 ? 59.398 180.919 53.948 1.00 21.38 174 THR A CA 1
ATOM 2807 C C . THR A 1 174 ? 58.245 181.908 53.841 1.00 21.38 174 THR A C 1
ATOM 2808 O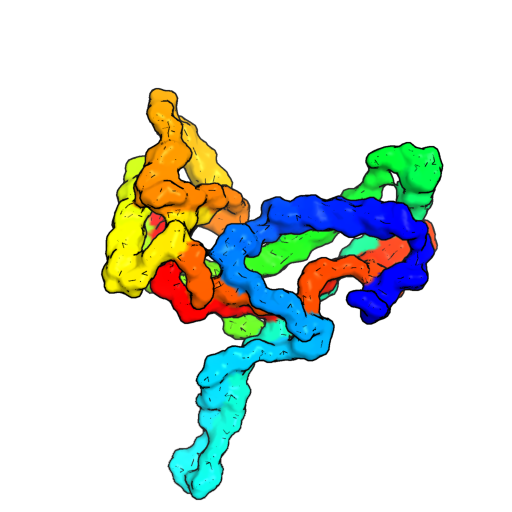 O . THR A 1 174 ? 57.538 182.155 54.820 1.00 21.38 174 THR A O 1
ATOM 2819 N N . ASP A 1 175 ? 58.037 182.485 52.658 1.00 23.48 175 ASP A N 1
ATOM 2820 C CA . ASP A 1 175 ? 56.979 183.479 52.509 1.00 23.48 175 ASP A CA 1
ATOM 2821 C C . ASP A 1 175 ? 55.609 182.877 52.789 1.00 23.48 175 ASP A C 1
ATOM 2822 O O . ASP A 1 175 ? 54.769 183.509 53.438 1.00 23.48 175 ASP A O 1
ATOM 2831 N N . ARG A 1 176 ? 55.366 181.650 52.321 1.00 23.85 176 ARG A N 1
ATOM 2832 C CA . ARG A 1 176 ? 54.111 180.976 52.639 1.00 23.85 176 ARG A CA 1
ATOM 2833 C C . ARG A 1 176 ? 53.908 180.885 54.144 1.00 23.85 176 ARG A C 1
ATOM 2834 O O . ARG A 1 176 ? 52.839 181.226 54.658 1.00 23.85 176 ARG A O 1
ATOM 2855 N N . TRP A 1 177 ? 54.927 180.419 54.863 1.00 23.37 177 TRP A N 1
ATOM 2856 C CA . TRP A 1 177 ? 54.826 180.314 56.313 1.00 23.37 177 TRP A CA 1
ATOM 2857 C C . TRP A 1 177 ? 54.473 181.656 56.937 1.00 23.37 177 TRP A C 1
ATOM 2858 O O . TRP A 1 177 ? 53.603 181.733 57.808 1.00 23.37 177 TRP A O 1
ATOM 2879 N N . ILE A 1 178 ? 55.142 182.723 56.509 1.00 24.51 178 ILE A N 1
ATOM 2880 C CA . ILE A 1 178 ? 54.851 184.042 57.061 1.00 24.51 178 ILE A CA 1
ATOM 2881 C C . ILE A 1 178 ? 53.409 184.429 56.766 1.00 24.51 178 ILE A C 1
ATOM 2882 O O . ILE A 1 178 ? 52.712 184.978 57.624 1.00 24.51 178 ILE A O 1
ATOM 2898 N N . ASN A 1 179 ? 52.933 184.136 55.558 1.00 26.74 179 ASN A N 1
ATOM 2899 C CA . ASN A 1 179 ? 51.550 184.450 55.220 1.00 26.74 179 ASN A CA 1
ATOM 2900 C C . ASN A 1 179 ? 50.573 183.674 56.096 1.00 26.74 179 ASN A C 1
ATOM 2901 O O . ASN A 1 179 ? 49.511 184.191 56.456 1.00 26.74 179 ASN A O 1
ATOM 2912 N N . PHE A 1 180 ? 50.908 182.432 56.449 1.00 26.49 180 PHE A N 1
ATOM 2913 C CA . PHE A 1 180 ? 50.035 181.663 57.328 1.00 26.49 180 PHE A CA 1
ATOM 2914 C C . PHE A 1 180 ? 50.002 182.259 58.728 1.00 26.49 180 PHE A C 1
ATOM 2915 O O . PHE A 1 180 ? 48.961 182.239 59.391 1.00 26.49 180 PHE A O 1
ATOM 2932 N N . LEU A 1 181 ? 51.135 182.788 59.202 1.00 26.54 181 LEU A N 1
ATOM 2933 C CA . LEU A 1 181 ? 51.157 183.385 60.534 1.00 26.54 181 LEU A CA 1
ATOM 2934 C C . LEU A 1 181 ? 50.351 184.675 60.581 1.00 26.54 181 LEU A C 1
ATOM 2935 O O . LEU A 1 181 ? 49.688 184.954 61.583 1.00 26.54 181 LEU A O 1
ATOM 2951 N N . LYS A 1 182 ? 50.391 185.468 59.517 1.00 28.59 182 LYS A N 1
ATOM 2952 C CA . LYS A 1 182 ? 49.588 186.678 59.439 1.00 28.59 182 LYS A CA 1
ATOM 2953 C C . LYS A 1 182 ? 48.096 186.397 59.533 1.00 28.59 182 LYS A C 1
ATOM 2954 O O . LYS A 1 182 ? 47.407 187.070 60.304 1.00 28.59 182 LYS A O 1
ATOM 2973 N N . GLU A 1 183 ? 47.588 185.420 58.783 1.00 31.15 183 GLU A N 1
ATOM 2974 C CA . GLU A 1 183 ? 46.183 185.034 58.828 1.00 31.15 183 GLU A CA 1
ATOM 2975 C C . GLU A 1 183 ? 45.725 184.666 60.232 1.00 31.15 183 GLU A C 1
ATOM 2976 O O . GLU A 1 183 ? 44.647 185.082 60.663 1.00 31.15 183 GLU A O 1
ATOM 2988 N N . GLU A 1 184 ? 46.526 183.896 60.959 1.00 31.51 184 GLU A N 1
ATOM 2989 C CA . GLU A 1 184 ? 46.124 183.441 62.280 1.00 31.51 184 GLU A CA 1
ATOM 2990 C C . GLU A 1 184 ? 46.094 184.627 63.232 1.00 31.51 184 GLU A C 1
ATOM 2991 O O . GLU A 1 184 ? 47.056 184.876 63.964 1.00 31.51 184 GLU A O 1
ATOM 3002 N N . ALA A 1 185 ? 44.983 185.359 63.225 1.00 32.95 185 ALA A N 1
ATOM 3003 C CA . ALA A 1 185 ? 44.875 186.674 63.846 1.00 32.95 185 ALA A CA 1
ATOM 3004 C C . ALA A 1 185 ? 44.886 186.533 65.364 1.00 32.95 185 ALA A C 1
ATOM 3005 O O . ALA A 1 185 ? 43.830 186.376 65.983 1.00 32.95 185 ALA A O 1
ATOM 3012 N N . GLY A 1 186 ? 46.074 186.614 65.961 1.00 32.72 186 GLY A N 1
ATOM 3013 C CA . GLY A 1 186 ? 46.211 186.585 67.404 1.00 32.72 186 GLY A CA 1
ATOM 3014 C C . GLY A 1 186 ? 45.491 185.424 68.057 1.00 32.72 186 GLY A C 1
ATOM 3015 O O . GLY A 1 186 ? 44.370 185.578 68.551 1.00 32.72 186 GLY A O 1
ATOM 3019 N N . HIS A 1 187 ? 46.131 184.261 68.074 1.00 32.27 187 HIS A N 1
ATOM 3020 C CA . HIS A 1 187 ? 45.517 183.040 68.579 1.00 32.27 187 HIS A CA 1
ATOM 3021 C C . HIS A 1 187 ? 46.611 182.174 69.191 1.00 32.27 187 HIS A C 1
ATOM 3022 O O . HIS A 1 187 ? 47.742 182.619 69.408 1.00 32.27 187 HIS A O 1
ATOM 3036 N N . TYR A 1 188 ? 46.266 180.927 69.495 1.00 29.03 188 TYR A N 1
ATOM 3037 C CA . TYR A 1 188 ? 47.262 179.954 69.913 1.00 29.03 188 TYR A CA 1
ATOM 3038 C C . TYR A 1 188 ? 48.325 179.825 68.819 1.00 29.03 188 TYR A C 1
ATOM 3039 O O . TYR A 1 188 ? 47.991 179.825 67.633 1.00 29.03 188 TYR A O 1
ATOM 3057 N N . PRO A 1 189 ? 49.607 179.736 69.174 1.00 28.40 189 PRO A N 1
ATOM 3058 C CA . PRO A 1 189 ? 50.662 179.845 68.149 1.00 28.40 189 PRO A CA 1
ATOM 3059 C C . PRO A 1 189 ? 50.558 178.752 67.093 1.00 28.40 189 PRO A C 1
ATOM 3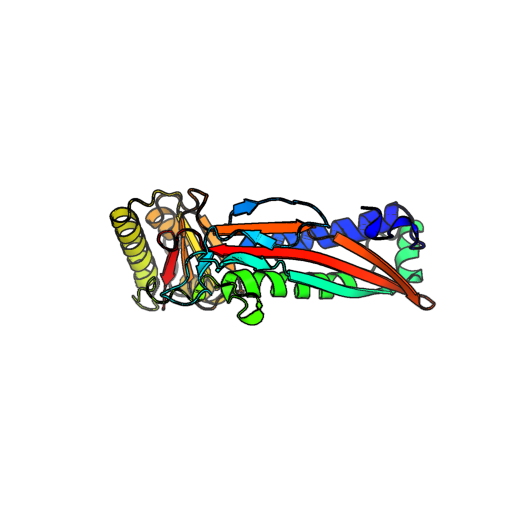060 O O . PRO A 1 189 ? 50.645 177.562 67.397 1.00 28.40 189 PRO A O 1
ATOM 3071 N N . LEU A 1 190 ? 50.395 179.175 65.835 1.00 27.06 190 LEU A N 1
ATOM 3072 C CA . LEU A 1 190 ? 50.292 178.235 64.720 1.00 27.06 190 LEU A CA 1
ATOM 3073 C C . LEU A 1 190 ? 51.420 177.216 64.737 1.00 27.06 190 LEU A C 1
ATOM 3074 O O . LEU A 1 190 ? 51.204 176.033 64.452 1.00 27.06 190 LEU A O 1
ATOM 3090 N N . GLU A 1 191 ? 52.633 177.657 65.060 1.00 26.28 191 GLU A N 1
ATOM 3091 C CA . GLU A 1 191 ? 53.761 176.740 65.113 1.00 26.28 191 GLU A CA 1
ATOM 3092 C C . GLU A 1 191 ? 53.507 175.594 66.084 1.00 26.28 191 GLU A C 1
ATOM 3093 O O . GLU A 1 191 ? 53.964 174.472 65.854 1.00 26.28 191 GLU A O 1
ATOM 3105 N N . LYS A 1 192 ? 52.780 175.857 67.167 1.00 28.01 192 LYS A N 1
ATOM 3106 C CA . LYS A 1 192 ? 52.479 174.814 68.143 1.00 28.01 192 LYS A CA 1
ATOM 3107 C C . LYS A 1 192 ? 51.441 173.839 67.603 1.00 28.01 192 LYS A C 1
ATOM 3108 O O . LYS A 1 192 ? 51.543 172.630 67.820 1.00 28.01 192 LYS A O 1
ATOM 3127 N N . ARG A 1 193 ? 50.437 174.353 66.895 1.00 27.73 193 ARG A N 1
ATOM 3128 C CA . ARG A 1 193 ? 49.432 173.484 66.297 1.00 27.73 193 ARG A CA 1
ATOM 3129 C C . ARG A 1 193 ? 50.044 172.594 65.223 1.00 27.73 193 ARG A C 1
ATOM 3130 O O . ARG A 1 193 ? 49.632 171.441 65.054 1.00 27.73 193 ARG A O 1
ATOM 3151 N N . VAL A 1 194 ? 51.037 173.106 64.493 1.00 23.99 194 VAL A N 1
ATOM 3152 C CA . VAL A 1 194 ? 51.653 172.324 63.426 1.00 23.99 194 VAL A CA 1
ATOM 3153 C C . VAL A 1 194 ? 52.509 171.208 64.007 1.00 23.99 194 VAL A C 1
ATOM 3154 O O . VAL A 1 194 ? 52.465 170.069 63.536 1.00 23.99 194 VAL A O 1
ATOM 3167 N N . GLU A 1 195 ? 53.308 171.515 65.028 1.00 25.51 195 GLU A N 1
ATOM 3168 C CA . GLU A 1 195 ? 54.101 170.476 65.672 1.00 25.51 195 GLU A CA 1
ATOM 3169 C C . GLU A 1 195 ? 53.206 169.383 66.239 1.00 25.51 195 GLU A C 1
ATOM 3170 O O . GLU A 1 195 ? 53.571 168.204 66.217 1.00 25.51 195 GLU A O 1
ATOM 3182 N N . GLU A 1 196 ? 52.028 169.760 66.738 1.00 26.76 196 GLU A N 1
ATOM 3183 C CA . GLU A 1 196 ? 51.065 168.792 67.251 1.00 26.76 196 GLU A CA 1
ATOM 3184 C C . GLU A 1 196 ? 50.567 167.864 66.147 1.00 26.76 196 GLU A C 1
ATOM 3185 O O . GLU A 1 196 ? 50.620 166.638 66.282 1.00 26.76 196 GLU A O 1
ATOM 3197 N N . CYS A 1 197 ? 50.072 168.432 65.049 1.00 24.84 197 CYS A N 1
ATOM 3198 C CA . CYS A 1 197 ? 49.577 167.623 63.943 1.00 24.84 197 CYS A CA 1
ATOM 3199 C C . CYS A 1 197 ? 50.671 166.780 63.298 1.00 24.84 197 CYS A C 1
ATOM 3200 O O . CYS A 1 197 ? 50.351 165.815 62.601 1.00 24.84 197 CYS A O 1
ATOM 3208 N N . LEU A 1 198 ? 51.942 167.126 63.493 1.00 21.81 198 LEU A N 1
ATOM 3209 C CA . LEU A 1 198 ? 53.047 166.273 63.084 1.00 21.81 198 LEU A CA 1
ATOM 3210 C C . LEU A 1 198 ? 53.433 165.273 64.163 1.00 21.81 198 LEU A C 1
ATOM 3211 O O . LEU A 1 198 ? 54.434 164.573 64.006 1.00 21.81 198 LEU A O 1
ATOM 3227 N N . ARG A 1 199 ? 52.676 165.203 65.257 1.00 22.92 199 ARG A N 1
ATOM 3228 C CA . ARG A 1 199 ? 52.950 164.258 66.337 1.00 22.92 199 ARG A CA 1
ATOM 3229 C C . ARG A 1 199 ? 54.338 164.487 66.926 1.00 22.92 199 ARG A C 1
ATOM 3230 O O . ARG A 1 199 ? 55.097 163.547 67.155 1.00 22.92 199 ARG A O 1
ATOM 3251 N N . GLY A 1 200 ? 54.667 165.750 67.184 1.00 23.94 200 GLY A N 1
ATOM 3252 C CA . GLY A 1 200 ? 55.973 166.102 67.699 1.00 23.94 200 GLY A CA 1
ATOM 3253 C C . GLY A 1 200 ? 57.036 166.269 66.640 1.00 23.94 200 GLY A C 1
ATOM 3254 O O . GLY A 1 200 ? 58.202 165.955 66.895 1.00 23.94 200 GLY A O 1
ATOM 3258 N N . GLY A 1 201 ? 56.673 166.751 65.459 1.00 22.38 201 GLY A N 1
ATOM 3259 C CA . GLY A 1 201 ? 57.597 166.873 64.353 1.00 22.38 201 GLY A CA 1
ATOM 3260 C C . GLY A 1 201 ? 58.315 168.206 64.329 1.00 22.38 201 GLY A C 1
ATOM 3261 O O . GLY A 1 201 ? 58.263 168.993 65.274 1.00 22.38 201 GLY A O 1
ATOM 3265 N N . LYS A 1 202 ? 58.995 168.456 63.214 1.00 20.95 202 LYS A N 1
ATOM 3266 C CA . LYS A 1 202 ? 59.819 169.641 63.045 1.00 20.95 202 LYS A CA 1
ATOM 3267 C C . LYS A 1 202 ? 59.302 170.466 61.880 1.00 20.95 202 LYS A C 1
ATOM 3268 O O . LYS A 1 202 ? 58.626 169.954 60.988 1.00 20.95 202 LYS A O 1
ATOM 3287 N N . ILE A 1 203 ? 59.661 171.742 61.878 1.00 21.04 203 ILE A N 1
ATOM 3288 C CA . ILE A 1 203 ? 59.345 172.650 60.786 1.00 21.04 203 ILE A CA 1
ATOM 3289 C C . ILE A 1 203 ? 60.651 173.228 60.266 1.00 21.04 203 ILE A C 1
ATOM 3290 O O . ILE A 1 203 ? 61.472 173.716 61.047 1.00 21.04 203 ILE A O 1
ATOM 3306 N N . ILE A 1 204 ? 60.846 173.160 58.954 1.00 18.50 204 ILE A N 1
ATOM 3307 C CA . ILE A 1 204 ? 62.009 173.730 58.285 1.00 18.50 204 ILE A CA 1
ATOM 3308 C C . ILE A 1 204 ? 61.500 174.694 57.233 1.00 18.50 204 ILE A C 1
ATOM 3309 O O . ILE A 1 204 ? 60.901 174.271 56.241 1.00 18.50 204 ILE A O 1
ATOM 3325 N N . THR A 1 205 ? 61.723 175.979 57.446 1.00 19.44 205 THR A N 1
ATOM 3326 C CA . THR A 1 205 ? 61.385 176.972 56.441 1.00 19.44 205 THR A CA 1
ATOM 3327 C C . THR A 1 205 ? 62.561 177.118 55.492 1.00 19.44 205 THR A C 1
ATOM 3328 O O . THR A 1 205 ? 63.713 176.948 55.892 1.00 19.44 205 THR A O 1
ATOM 3339 N N . THR A 1 206 ? 62.270 177.426 54.235 1.00 18.68 206 THR A N 1
ATOM 3340 C CA . THR A 1 206 ? 63.318 177.504 53.232 1.00 18.68 206 THR A CA 1
ATOM 3341 C C . THR A 1 206 ? 62.838 178.335 52.056 1.00 18.68 206 THR A C 1
ATOM 3342 O O . THR A 1 206 ? 61.634 178.387 51.790 1.00 18.68 206 THR A O 1
ATOM 3353 N N . PRO A 1 207 ? 63.745 178.996 51.340 1.00 18.93 207 PRO A N 1
ATOM 3354 C CA . PRO A 1 207 ? 63.388 179.601 50.054 1.00 18.93 207 PRO A CA 1
ATOM 3355 C C . PRO A 1 207 ? 63.576 178.687 48.851 1.00 18.93 207 PRO A C 1
ATOM 3356 O O . PRO A 1 207 ? 63.299 179.118 47.729 1.00 18.93 207 PRO A O 1
ATOM 3367 N N . ARG A 1 208 ? 64.018 177.442 49.052 1.00 17.43 208 ARG A N 1
ATOM 3368 C CA . ARG A 1 208 ? 64.347 176.560 47.938 1.00 17.43 208 ARG A CA 1
ATOM 3369 C C . ARG A 1 208 ? 63.128 176.015 47.203 1.00 17.43 208 ARG A C 1
ATOM 3370 O O . ARG A 1 208 ? 63.283 175.510 46.090 1.00 17.43 208 ARG A O 1
ATOM 3391 N N . ILE A 1 209 ? 61.934 176.073 47.794 1.00 19.61 209 ILE A N 1
ATOM 3392 C CA . ILE A 1 209 ? 60.733 175.549 47.156 1.00 19.61 209 ILE A CA 1
ATOM 3393 C C . ILE A 1 209 ? 59.620 176.580 47.261 1.00 19.61 209 ILE A C 1
ATOM 3394 O O . ILE A 1 209 ? 59.702 177.543 48.023 1.00 19.61 209 ILE A O 1
ATOM 3410 N N . GLU A 1 210 ? 58.561 176.358 46.488 1.00 23.11 210 GLU A N 1
ATOM 3411 C CA . GLU A 1 210 ? 57.484 177.336 46.395 1.00 23.11 210 GLU A CA 1
ATOM 3412 C C . GLU A 1 210 ? 56.261 176.974 47.227 1.00 23.11 210 GLU A C 1
ATOM 3413 O O . GLU A 1 210 ? 55.462 177.860 47.543 1.00 23.11 210 GLU A O 1
ATOM 3425 N N . ASP A 1 211 ? 56.088 175.707 47.592 1.00 23.23 211 ASP A N 1
ATOM 3426 C CA . ASP A 1 211 ? 54.953 175.313 48.418 1.00 23.23 211 ASP A CA 1
ATOM 3427 C C . ASP A 1 211 ? 55.443 174.627 49.687 1.00 23.23 211 ASP A C 1
ATOM 3428 O O . ASP A 1 211 ? 56.104 175.264 50.511 1.00 23.23 211 ASP A O 1
ATOM 3437 N N . ALA A 1 212 ? 55.144 173.341 49.855 1.00 20.06 212 ALA A N 1
ATOM 3438 C CA . ALA A 1 212 ? 55.562 172.616 51.046 1.00 20.06 212 ALA A CA 1
ATOM 3439 C C . ALA A 1 212 ? 55.567 171.124 50.754 1.00 20.06 212 ALA A C 1
ATOM 3440 O O . ALA A 1 212 ? 55.028 170.659 49.749 1.00 20.06 212 ALA A O 1
ATOM 3447 N N . LEU A 1 213 ? 56.185 170.378 51.662 1.00 18.34 213 LEU A N 1
ATOM 3448 C CA . LEU A 1 213 ? 56.192 168.929 51.593 1.00 18.34 213 LEU A CA 1
ATOM 3449 C C . LEU A 1 213 ? 56.396 168.374 52.992 1.00 18.34 213 LEU A C 1
ATOM 3450 O O . LEU A 1 213 ? 56.888 169.056 53.889 1.00 18.34 213 LEU A O 1
ATOM 3466 N N . VAL A 1 214 ? 56.003 167.121 53.167 1.00 18.03 214 VAL A N 1
ATOM 3467 C CA . VAL A 1 214 ? 56.156 166.411 54.425 1.00 18.03 214 VAL A CA 1
ATOM 3468 C C . VAL A 1 214 ? 56.990 165.174 54.145 1.00 18.03 214 VAL A C 1
ATOM 3469 O O . VAL A 1 214 ? 56.728 164.458 53.177 1.00 18.03 214 VAL A O 1
ATOM 3482 N N . VAL A 1 215 ? 58.004 164.938 54.970 1.00 17.36 215 VAL A N 1
ATOM 3483 C CA . VAL A 1 215 ? 58.869 163.778 54.815 1.00 17.36 215 VAL A CA 1
ATOM 3484 C C . VAL A 1 215 ? 58.993 163.076 56.154 1.00 17.36 215 VAL A C 1
ATOM 3485 O O . VAL A 1 215 ? 58.906 163.695 57.216 1.00 17.36 215 VAL A O 1
ATOM 3498 N N . SER A 1 216 ? 59.225 161.777 56.089 1.00 17.93 216 SER A N 1
ATOM 3499 C CA . SER A 1 216 ? 59.660 161.013 57.240 1.00 17.93 216 SER A CA 1
ATOM 3500 C C . SER A 1 216 ? 61.173 161.107 57.362 1.00 17.93 216 SER A C 1
ATOM 3501 O O . SER A 1 216 ? 61.884 161.123 56.360 1.00 17.93 216 SER A O 1
ATOM 3509 N N . GLU A 1 217 ? 61.657 161.161 58.595 1.00 19.92 217 GLU A N 1
ATOM 3510 C CA . GLU A 1 217 ? 63.082 161.127 58.877 1.00 19.92 217 GLU A CA 1
ATOM 3511 C C . GLU A 1 217 ? 63.477 159.821 59.555 1.00 19.92 217 GLU A C 1
ATOM 3512 O O . GLU A 1 217 ? 64.425 159.780 60.336 1.00 19.92 217 GLU A O 1
ATOM 3524 N N . ARG A 1 218 ? 62.740 158.742 59.273 1.00 18.48 218 ARG A N 1
ATOM 3525 C CA . ARG A 1 218 ? 63.105 157.445 59.830 1.00 18.48 218 ARG A CA 1
ATOM 3526 C C . ARG A 1 218 ? 64.494 157.018 59.368 1.00 18.48 218 ARG A C 1
ATOM 3527 O O . ARG A 1 218 ? 65.172 156.257 60.065 1.00 18.48 218 ARG A O 1
ATOM 3548 N N . GLY A 1 219 ? 64.932 157.499 58.219 1.00 18.29 219 GLY A N 1
ATOM 3549 C CA . GLY A 1 219 ? 66.252 157.215 57.699 1.00 18.29 219 GLY A CA 1
ATOM 3550 C C . GLY A 1 219 ? 66.213 156.172 56.594 1.00 18.29 219 GLY A C 1
ATOM 3551 O O . GLY A 1 219 ? 65.387 155.251 56.595 1.00 18.29 219 GLY A O 1
ATOM 3555 N N . GLY A 1 220 ? 67.116 156.324 55.630 1.00 17.59 220 GLY A N 1
ATOM 3556 C CA . GLY A 1 220 ? 67.257 155.369 54.553 1.00 17.59 220 GLY A CA 1
ATOM 3557 C C . GLY A 1 220 ? 66.360 155.586 53.356 1.00 17.59 220 GLY A C 1
ATOM 3558 O O . GLY A 1 220 ? 66.243 154.679 52.528 1.00 17.59 220 GLY A O 1
ATOM 3562 N N . ASP A 1 221 ? 65.720 156.752 53.231 1.00 17.31 221 ASP A N 1
ATOM 3563 C CA . ASP A 1 221 ? 64.832 157.019 52.110 1.00 17.31 221 ASP A CA 1
ATOM 3564 C C . ASP A 1 221 ? 65.347 158.084 51.154 1.00 17.31 221 ASP A C 1
ATOM 3565 O O . ASP A 1 221 ? 64.977 158.061 49.979 1.00 17.31 221 ASP A O 1
ATOM 3574 N N . PHE A 1 222 ? 66.176 159.012 51.621 1.00 16.59 222 PHE A N 1
ATOM 3575 C CA . PHE A 1 222 ? 66.755 160.052 50.778 1.00 16.59 222 PHE A CA 1
ATOM 3576 C C . PHE A 1 222 ? 68.251 160.090 51.035 1.00 16.59 222 PHE A C 1
ATOM 3577 O O . PHE A 1 222 ? 68.678 160.404 52.149 1.00 16.59 222 PHE A O 1
ATOM 3594 N N . LYS A 1 223 ? 69.046 159.770 50.020 1.00 16.47 223 LYS A N 1
ATOM 3595 C CA . LYS A 1 223 ? 70.480 159.587 50.193 1.00 16.47 223 LYS A CA 1
ATOM 3596 C C . LYS A 1 223 ? 71.231 160.615 49.362 1.00 16.47 223 LYS A C 1
ATOM 3597 O O . LYS A 1 223 ? 71.130 160.621 48.134 1.00 16.47 223 LYS A O 1
ATOM 3616 N N . LEU A 1 224 ? 71.975 161.480 50.039 1.00 14.76 224 LEU A N 1
ATOM 3617 C CA . LEU A 1 224 ? 72.983 162.316 49.401 1.00 14.76 224 LEU A CA 1
ATOM 3618 C C . LEU A 1 224 ? 74.303 161.555 49.436 1.00 14.76 224 LEU A C 1
ATOM 3619 O O . LEU A 1 224 ? 74.807 161.233 50.511 1.00 14.76 224 LEU A O 1
ATOM 3635 N N . ILE A 1 225 ? 74.844 161.243 48.267 1.00 14.09 225 ILE A N 1
ATOM 3636 C CA . ILE A 1 225 ? 76.067 160.457 48.160 1.00 14.09 225 ILE A CA 1
ATOM 3637 C C . ILE A 1 225 ? 77.230 161.410 47.92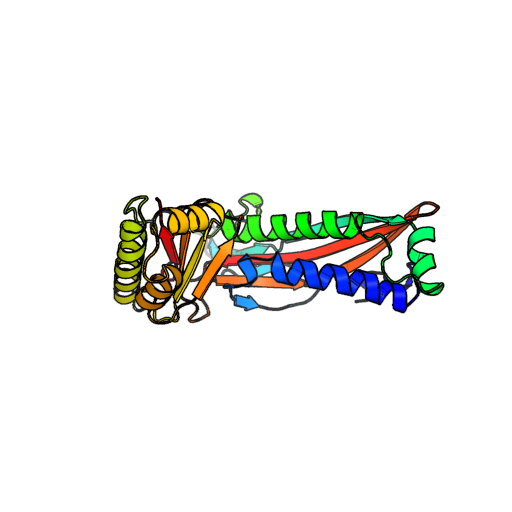0 1.00 14.09 225 ILE A C 1
ATOM 3638 O O . ILE A 1 225 ? 77.281 162.081 46.887 1.00 14.09 225 ILE A O 1
ATOM 3654 N N . LEU A 1 226 ? 78.172 161.449 48.853 1.00 14.01 226 LEU A N 1
ATOM 3655 C CA . LEU A 1 226 ? 79.304 162.366 48.797 1.00 14.01 226 LEU A CA 1
ATOM 3656 C C . LEU A 1 226 ? 80.582 161.627 48.417 1.00 14.01 226 LEU A C 1
ATOM 3657 O O . LEU A 1 226 ? 80.947 160.635 49.054 1.00 14.01 226 LEU A O 1
ATOM 3673 N N . GLY A 1 227 ? 81.262 162.120 47.393 1.00 12.93 227 GLY A N 1
ATOM 3674 C CA . GLY A 1 227 ? 82.630 161.726 47.140 1.00 12.93 227 GLY A CA 1
ATOM 3675 C C . GLY A 1 227 ? 83.566 162.567 47.981 1.00 12.93 227 GLY A C 1
ATOM 3676 O O . GLY A 1 227 ? 84.159 162.079 48.942 1.00 12.93 227 GLY A O 1
ATOM 3680 N N . GLN A 1 228 ? 83.691 163.839 47.624 1.00 12.87 228 GLN A N 1
ATOM 3681 C CA . GLN A 1 228 ? 84.451 164.824 48.384 1.00 12.87 228 GLN A CA 1
ATOM 3682 C C . GLN A 1 228 ? 83.477 165.867 48.915 1.00 12.87 228 GLN A C 1
ATOM 3683 O O . GLN A 1 228 ? 82.752 166.493 48.138 1.00 12.87 228 GLN A O 1
ATOM 3697 N N . ASP A 1 229 ? 83.454 166.039 50.230 1.00 13.58 229 ASP A N 1
ATOM 3698 C CA . ASP A 1 229 ? 82.648 167.086 50.834 1.00 13.58 229 ASP A CA 1
ATOM 3699 C C . ASP A 1 229 ? 83.194 168.460 50.433 1.00 13.58 229 ASP A C 1
ATOM 3700 O O . ASP A 1 229 ? 84.304 168.586 49.921 1.00 13.58 229 ASP A O 1
ATOM 3709 N N . LEU A 1 230 ? 82.388 169.496 50.667 1.00 13.28 230 LEU A N 1
ATOM 3710 C CA . LEU A 1 230 ? 82.743 170.853 50.255 1.00 13.28 230 LEU A CA 1
ATOM 3711 C C . LEU A 1 230 ? 84.102 171.261 50.814 1.00 13.28 230 LEU A C 1
ATOM 3712 O O . LEU A 1 230 ? 84.342 171.170 52.018 1.00 13.28 230 LEU A O 1
ATOM 3728 N N . SER A 1 231 ? 84.979 171.744 49.934 1.00 12.35 231 SER A N 1
ATOM 3729 C CA . SER A 1 231 ? 86.352 172.063 50.302 1.00 12.35 231 SER A CA 1
ATOM 3730 C C . SER A 1 231 ? 86.812 173.299 49.541 1.00 12.35 231 SER A C 1
ATOM 3731 O O . SER A 1 231 ? 86.316 173.590 48.452 1.00 12.35 231 SER A O 1
ATOM 3739 N N . ILE A 1 232 ? 87.785 174.004 50.109 1.00 12.23 232 ILE A N 1
ATOM 3740 C CA . ILE A 1 232 ? 88.360 175.196 49.495 1.00 12.23 232 ILE A CA 1
ATOM 3741 C C . ILE A 1 232 ? 89.805 174.905 49.110 1.00 12.23 232 ILE A C 1
ATOM 3742 O O . ILE A 1 232 ? 90.584 174.405 49.927 1.00 12.23 232 ILE A O 1
ATOM 3758 N N . GLY A 1 233 ? 90.161 175.234 47.868 1.00 11.77 233 GLY A N 1
ATOM 3759 C CA . GLY A 1 233 ? 91.507 175.032 47.371 1.00 11.77 233 GLY A CA 1
ATOM 3760 C C . GLY A 1 233 ? 92.062 176.296 46.740 1.00 11.77 233 GLY A C 1
ATOM 3761 O O . GLY A 1 233 ? 91.423 177.345 46.750 1.00 11.77 233 GLY A O 1
ATOM 3765 N N . TYR A 1 234 ? 93.253 176.164 46.164 1.00 12.79 234 TYR A N 1
ATOM 3766 C CA . TYR A 1 234 ? 93.996 177.280 45.590 1.00 12.79 234 TYR A CA 1
ATOM 3767 C C . TYR A 1 234 ? 94.243 177.021 44.111 1.00 12.79 234 TYR A C 1
ATOM 3768 O O . TYR A 1 234 ? 94.612 175.911 43.730 1.00 12.79 234 TYR A O 1
ATOM 3786 N N . GLU A 1 235 ? 94.042 178.042 43.285 1.00 14.61 235 GLU A N 1
ATOM 3787 C CA . GLU A 1 235 ? 94.330 177.925 41.861 1.00 14.61 235 GLU A CA 1
ATOM 3788 C C . GLU A 1 235 ? 95.618 178.650 41.494 1.00 14.61 235 GLU A C 1
ATOM 3789 O O . GLU A 1 235 ? 96.564 178.021 41.022 1.00 14.61 235 GLU A O 1
ATOM 3801 N N . ASP A 1 236 ? 95.667 179.963 41.705 1.00 15.49 236 ASP A N 1
ATOM 3802 C CA . ASP A 1 236 ? 96.778 180.771 41.216 1.00 15.49 236 ASP A CA 1
ATOM 3803 C C . ASP A 1 236 ? 96.675 182.177 41.791 1.00 15.49 236 ASP A C 1
ATOM 3804 O O . ASP A 1 236 ? 95.596 182.632 42.177 1.00 15.49 236 ASP A O 1
ATOM 3813 N N . ARG A 1 237 ? 97.813 182.859 41.833 1.00 16.16 237 ARG A N 1
ATOM 3814 C CA . ARG A 1 237 ? 97.845 184.277 42.151 1.00 16.16 237 ARG A CA 1
ATOM 3815 C C . ARG A 1 237 ? 97.606 185.104 40.899 1.00 16.16 237 ARG A C 1
ATOM 3816 O O . ARG A 1 237 ? 97.975 184.710 39.792 1.00 16.16 237 ARG A O 1
ATOM 3837 N N . GLU A 1 238 ? 97.011 186.275 41.081 1.00 19.56 238 GLU A N 1
ATOM 3838 C CA . GLU A 1 238 ? 96.903 187.257 40.007 1.00 19.56 238 GLU A CA 1
ATOM 3839 C C . GLU A 1 238 ? 97.126 188.659 40.568 1.00 19.56 238 GLU A C 1
ATOM 3840 O O . GLU A 1 238 ? 96.212 189.478 40.641 1.00 19.56 238 GLU A O 1
ATOM 3852 N N . LYS A 1 239 ? 98.365 188.933 40.985 1.00 22.55 239 LYS A N 1
ATOM 3853 C CA . LYS A 1 239 ? 98.825 190.272 41.344 1.00 22.55 239 LYS A CA 1
ATOM 3854 C C . LYS A 1 239 ? 97.857 191.009 42.261 1.00 22.55 239 LYS A C 1
ATOM 3855 O O . LYS A 1 239 ? 96.846 191.545 41.800 1.00 22.55 239 LYS A O 1
ATOM 3873 N N . ASP A 1 240 ? 98.180 191.057 43.551 1.00 21.42 240 ASP A N 1
ATOM 3874 C CA . ASP A 1 240 ? 97.345 191.674 44.578 1.00 21.42 240 ASP A CA 1
ATOM 3875 C C . ASP A 1 240 ? 96.231 190.743 45.048 1.00 21.42 240 ASP A C 1
ATOM 3876 O O . ASP A 1 240 ? 95.667 190.963 46.122 1.00 21.42 240 ASP A O 1
ATOM 3885 N N . ALA A 1 241 ? 95.894 189.711 44.272 1.00 17.58 241 ALA A N 1
ATOM 3886 C CA . ALA A 1 241 ? 94.776 188.838 44.612 1.00 17.58 241 ALA A CA 1
ATOM 3887 C C . ALA A 1 241 ? 95.170 187.371 44.487 1.00 17.58 241 ALA A C 1
ATOM 3888 O O . ALA A 1 241 ? 96.088 187.018 43.745 1.00 17.58 241 ALA A O 1
ATOM 3895 N N . VAL A 1 242 ? 94.467 186.521 45.230 1.00 14.90 242 VAL A N 1
ATOM 3896 C CA . VAL A 1 242 ? 94.606 185.072 45.146 1.00 14.90 242 VAL A CA 1
ATOM 3897 C C . VAL A 1 242 ? 93.293 184.501 44.632 1.00 14.90 242 VAL A C 1
ATOM 3898 O O . VAL A 1 242 ? 92.220 184.866 45.121 1.00 14.90 242 VAL A O 1
ATOM 3911 N N . ARG A 1 243 ? 93.373 183.620 43.643 1.00 14.86 243 ARG A N 1
ATOM 3912 C CA . ARG A 1 243 ? 92.195 182.949 43.110 1.00 14.86 243 ARG A CA 1
ATOM 3913 C C . ARG A 1 243 ? 92.044 181.597 43.797 1.00 14.86 243 ARG A C 1
ATOM 3914 O O . ARG A 1 243 ? 92.904 180.726 43.652 1.00 14.86 243 ARG A O 1
ATOM 3935 N N . LEU A 1 244 ? 90.973 181.440 44.557 1.00 12.74 244 LEU A N 1
ATOM 3936 C CA . LEU A 1 244 ? 90.644 180.199 45.240 1.00 12.74 244 LEU A CA 1
ATOM 3937 C C . LEU A 1 244 ? 89.458 179.537 44.541 1.00 12.74 244 LEU A C 1
ATOM 3938 O O . LEU A 1 244 ? 88.930 180.050 43.556 1.00 12.74 244 LEU A O 1
ATOM 3954 N N . PHE A 1 245 ? 89.045 178.377 45.047 1.00 12.64 245 PHE A N 1
ATOM 3955 C CA . PHE A 1 245 ? 87.906 177.679 44.464 1.00 12.64 245 PHE A CA 1
ATOM 3956 C C . PHE A 1 245 ? 87.233 176.805 45.514 1.00 12.64 245 PHE A C 1
ATOM 3957 O O . PHE A 1 245 ? 87.879 176.299 46.430 1.00 12.64 245 PHE A O 1
ATOM 3974 N N . ILE A 1 246 ? 85.927 176.625 45.360 1.00 12.74 246 ILE A N 1
ATOM 3975 C CA . ILE A 1 246 ? 85.156 175.680 46.161 1.00 12.74 246 ILE A CA 1
ATOM 3976 C C . ILE A 1 246 ? 84.830 174.483 45.283 1.00 12.74 246 ILE A C 1
ATOM 3977 O O . ILE A 1 246 ? 84.483 174.650 44.110 1.00 12.74 246 ILE A O 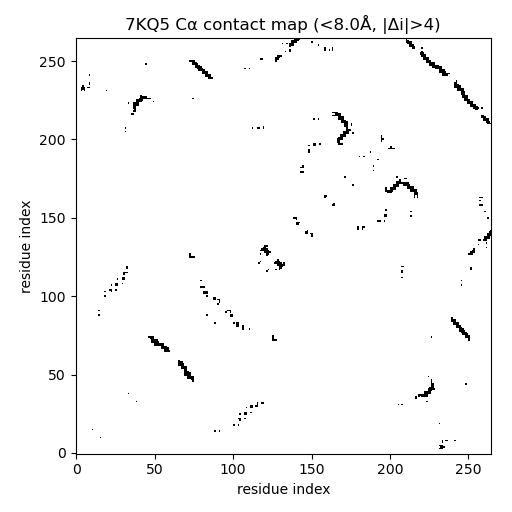1
ATOM 3993 N N . THR A 1 247 ? 84.885 173.285 45.856 1.00 12.81 247 THR A N 1
ATOM 3994 C CA . THR A 1 247 ? 84.622 172.083 45.077 1.00 12.81 247 THR A CA 1
ATOM 3995 C C . THR A 1 247 ? 84.021 170.984 45.947 1.00 12.81 247 THR A C 1
ATOM 3996 O O . THR A 1 247 ? 84.227 170.941 47.159 1.00 12.81 247 THR A O 1
ATOM 4007 N N . GLU A 1 248 ? 83.251 170.108 45.301 1.00 12.99 248 GLU A N 1
ATOM 4008 C CA . GLU A 1 248 ? 82.724 168.893 45.912 1.00 12.99 248 GLU A CA 1
ATOM 4009 C C . GLU A 1 248 ? 82.312 167.928 44.806 1.00 12.99 248 GLU A C 1
ATOM 4010 O O . GLU A 1 248 ? 82.125 168.320 43.655 1.00 12.99 248 GLU A O 1
ATOM 4022 N N . THR A 1 249 ? 82.183 166.653 45.165 1.00 12.23 249 THR A N 1
ATOM 4023 C CA . THR A 1 249 ? 81.649 165.636 44.266 1.00 12.23 249 THR A CA 1
ATOM 4024 C C . THR A 1 249 ? 80.493 164.942 44.974 1.00 12.23 249 THR A C 1
ATOM 4025 O O . THR A 1 249 ? 80.601 164.619 46.158 1.00 12.23 249 THR A O 1
ATOM 4036 N N . PHE A 1 250 ? 79.391 164.720 44.263 1.00 12.81 250 PHE A N 1
ATOM 4037 C CA . PHE A 1 250 ? 78.195 164.191 44.910 1.00 12.81 250 PHE A CA 1
ATOM 4038 C C . PHE A 1 250 ? 77.170 163.738 43.877 1.00 12.81 250 PHE A C 1
ATOM 4039 O O . PHE A 1 250 ? 77.270 164.047 42.691 1.00 12.81 250 PHE A O 1
ATOM 4056 N N . THR A 1 251 ? 76.175 162.998 44.361 1.00 13.26 251 THR A N 1
ATOM 4057 C CA . THR A 1 251 ? 74.950 162.730 43.615 1.00 13.26 251 THR A CA 1
ATOM 4058 C C . THR A 1 251 ? 73.850 162.459 44.639 1.00 13.26 251 THR A C 1
ATOM 4059 O O . THR A 1 251 ? 74.095 162.448 45.845 1.00 13.26 251 THR A O 1
ATOM 4070 N N . PHE A 1 252 ? 72.625 162.260 44.157 1.00 14.56 252 PHE A N 1
ATOM 4071 C CA . PHE A 1 252 ? 71.463 162.162 45.037 1.00 14.56 252 PHE A CA 1
ATOM 4072 C C . PHE A 1 252 ? 70.492 161.110 44.520 1.00 14.56 252 PHE A C 1
ATOM 4073 O O . PHE A 1 252 ? 70.323 160.958 43.311 1.00 14.56 252 PHE A O 1
ATOM 4090 N N . GLN A 1 253 ? 69.838 160.404 45.446 1.00 15.20 253 GLN A N 1
ATOM 4091 C CA . GLN A 1 253 ? 68.919 159.324 45.106 1.00 15.20 253 GLN A CA 1
ATOM 4092 C C . GLN A 1 253 ? 67.746 159.283 46.076 1.00 15.20 253 GLN A C 1
ATOM 4093 O O . GLN A 1 253 ? 67.946 159.131 47.282 1.00 15.20 253 GLN A O 1
ATOM 4107 N N . VAL A 1 254 ? 66.531 159.402 45.547 1.00 16.20 254 VAL A N 1
ATOM 4108 C CA . VAL A 1 254 ? 65.320 159.136 46.325 1.00 16.20 254 VAL A CA 1
ATOM 4109 C C . VAL A 1 254 ? 65.115 157.623 46.311 1.00 16.20 254 VAL A C 1
ATOM 4110 O O . VAL A 1 254 ? 64.670 157.059 45.316 1.00 16.20 254 VAL A O 1
ATOM 4123 N N . VAL A 1 255 ? 65.457 156.960 47.410 1.00 16.63 25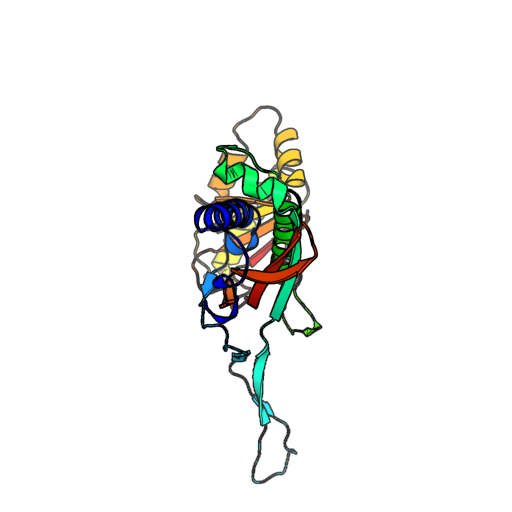5 VAL A N 1
ATOM 4124 C CA . VAL A 1 255 ? 65.325 155.509 47.470 1.00 16.63 255 VAL A CA 1
ATOM 4125 C C . VAL A 1 255 ? 63.856 155.113 47.578 1.00 16.63 255 VAL A C 1
ATOM 4126 O O . VAL A 1 255 ? 63.336 154.355 46.754 1.00 16.63 255 VAL A O 1
ATOM 4139 N N . ASN A 1 256 ? 63.166 155.630 48.591 1.00 17.17 256 ASN A N 1
ATOM 4140 C CA . ASN A 1 256 ? 61.780 155.260 48.881 1.00 17.17 256 ASN A CA 1
ATOM 4141 C C . ASN A 1 256 ? 60.881 156.484 48.776 1.00 17.17 256 ASN A C 1
ATOM 4142 O O . ASN A 1 256 ? 60.698 157.203 49.771 1.00 17.17 256 ASN A O 1
ATOM 4153 N N . PRO A 1 257 ? 60.289 156.760 47.611 1.00 17.46 257 PRO A N 1
ATOM 4154 C CA . PRO A 1 257 ? 59.397 157.923 47.499 1.00 17.46 257 PRO A CA 1
ATOM 4155 C C . PRO A 1 257 ? 58.129 157.823 48.335 1.00 17.46 257 PRO A C 1
ATOM 4156 O O . PRO A 1 257 ? 57.374 158.800 48.379 1.00 17.46 257 PRO A O 1
ATOM 4167 N N . GLU A 1 258 ? 57.861 156.688 48.983 1.00 18.54 258 GLU A N 1
ATOM 4168 C CA . GLU A 1 258 ? 56.724 156.614 49.892 1.00 18.54 258 GLU A CA 1
ATOM 4169 C C . GLU A 1 258 ? 56.934 157.461 51.136 1.00 18.54 258 GLU A C 1
ATOM 4170 O O . GLU A 1 258 ? 55.957 157.814 51.796 1.00 18.54 258 GLU A O 1
ATOM 4182 N N . ALA A 1 259 ? 58.177 157.789 51.474 1.00 17.14 259 ALA A N 1
ATOM 4183 C CA . ALA A 1 259 ? 58.469 158.628 52.624 1.00 17.14 259 ALA A CA 1
ATOM 4184 C C . ALA A 1 259 ? 58.350 160.116 52.310 1.00 17.14 259 ALA A C 1
ATOM 4185 O O . ALA A 1 259 ? 58.948 160.930 53.014 1.00 17.14 259 ALA A O 1
ATOM 4192 N N . LEU A 1 260 ? 57.571 160.484 51.294 1.00 17.88 260 LEU A N 1
ATOM 4193 C CA . LEU A 1 260 ? 57.518 161.853 50.798 1.00 17.88 260 LEU A CA 1
ATOM 4194 C C . LEU A 1 260 ? 56.106 162.198 50.351 1.00 17.88 260 LEU A C 1
ATOM 4195 O O . LEU A 1 260 ? 55.478 161.421 49.631 1.00 17.88 260 LEU A O 1
ATOM 4211 N N . ILE A 1 261 ? 55.624 163.372 50.750 1.00 18.96 261 ILE A N 1
ATOM 4212 C CA . ILE A 1 261 ? 54.318 163.876 50.340 1.00 18.96 261 ILE A CA 1
ATOM 4213 C C . ILE A 1 261 ? 54.463 165.338 49.939 1.00 18.96 261 ILE A C 1
ATOM 4214 O O . ILE A 1 261 ? 54.947 166.156 50.727 1.00 18.96 261 ILE A O 1
ATOM 4230 N N . LEU A 1 262 ? 54.017 165.668 48.735 1.00 19.97 262 LEU A N 1
ATOM 4231 C CA . LEU A 1 262 ? 54.069 167.035 48.241 1.00 19.97 262 LEU A CA 1
ATOM 4232 C C . LEU A 1 262 ? 52.737 167.726 48.505 1.00 19.97 262 LEU A C 1
ATOM 4233 O O . LEU A 1 262 ? 51.677 167.182 48.193 1.00 19.97 262 LEU A O 1
ATOM 4249 N N . LEU A 1 263 ? 52.796 168.921 49.080 1.00 21.66 263 LEU A N 1
ATOM 4250 C CA . LEU A 1 263 ? 51.614 169.731 49.333 1.00 21.66 263 LEU A CA 1
ATOM 4251 C C . LEU A 1 263 ? 51.497 170.815 48.274 1.00 21.66 263 LEU A C 1
ATOM 4252 O O . LEU A 1 263 ? 52.440 171.570 48.037 1.00 21.66 263 LEU A O 1
ATOM 4268 N N . LYS A 1 264 ? 50.388 170.950 47.638 1.00 26.25 264 LYS A N 1
ATOM 4269 C CA . LYS A 1 264 ? 50.069 171.968 46.632 1.00 26.25 264 LYS A CA 1
ATOM 4270 C C . LYS A 1 264 ? 49.030 172.860 47.239 1.00 26.25 264 LYS A C 1
ATOM 4271 O O . LYS A 1 264 ? 47.950 172.425 47.482 1.00 26.25 264 LYS A O 1
ATOM 4290 N N . PHE A 1 265 ? 49.334 174.076 47.470 1.00 25.92 265 PHE A N 1
ATOM 4291 C CA . PHE A 1 265 ? 48.379 175.054 47.953 1.00 25.92 265 PHE A CA 1
ATOM 4292 C C . PHE A 1 265 ? 47.630 175.660 46.775 1.00 25.92 265 PHE A C 1
ATOM 4293 O O . PHE A 1 265 ? 48.050 175.510 45.628 1.00 25.92 265 PHE A O 1
#

InterPro domains:
  IPR007544 Type 1 encapsulin shell protein [NF041155] (4-263)
  IPR007544 Type 1 encapsulin shell protein [PF04454] (1-251)
  IPR007544 Type 1 encapsulin shell protein [PIRSF019254] (1-264)
  IPR051429 Encapsulin nanocompartment [PTHR37165] (1-264)

Radius of gyration: 22.79 Å; Cα contacts (8 Å, |Δi|>4): 471; chains: 1; bounding box: 58×62×50 Å

Foldseek 3Di:
DVVQVAVVPPDDPVLVVVLVVVLVVLLVQLLQVVVFAAEDDQAAPPDFWAFPPDWDWDDDPDDPDTGTDTDTQTKDKDKFKWKDQVVLSCVVVVVDPDRDPPRSVVRSNVVSLVVLCCQAPNDVVRPGHHLPNPCVQEDEQDQALVSVLVVLLVLVVLLVVVVHDAQKEKEFEPVSVVVRQVRVPDDDHSLVSNCVSSVNHYYHYDNSDHGMKMFGRPHDFKYKHWNAPWDKHFDDDDPSMTMIMIITIIHIDGRHSSRMHHYDD

B-factor: mean 18.1, std 4.77, range [11.58, 32.95]

GO terms:
  GO:0140737 encapsulin nanocompartment (C, IDA)
  GO:0140737 encapsulin nanocompartment (C, EXP)

Nearest PDB structures (foldseek):
  7kq5-assembly1_A  TM=1.004E+00  e=5.163E-57  Thermotoga maritima MSB8
  7lij-assembly1_A  TM=9.622E-01  e=9.791E-48  Thermotoga maritima MSB8
  7lik-assembly1_A  TM=9.593E-01  e=1.905E-47  Thermotoga maritima MSB8
  7lil-assembly1_A  TM=9.565E-01  e=1.037E-46  Thermotoga maritima MSB8
  7oe2-assembly1_A  TM=9.227E-01  e=2.602E-29  Haliangium ochraceum DSM 14365

Secondary structure (DSSP, 8-state):
-GGG-GGGSS--HHHHHHHHHHHHHHHHHH--GGGTSEEE----TT--EEEEEEEEE-S-TT-SS--EEEEEEEPEEEEEEEEEEHHHHHTTTTT-S----HHHHHHHHHHHHHHHHHHHH-BTTTTB--GGG-GGGEEE--SSHHHHHHHHHHHHHHHHHTT----EEEEEEHHHHHHHHHHS-S-S-HHHHHHHHTTS-EEEEESS-SSEEEEE-SSSSEEEEEEEEEEEEEEEE-SSEEEEEEEEEEEEEES-GGGEEEEE-

Sequence (265 aa):
MEFLKRSFAPLTEKQWQEIDNRAREIFKTQLYGRKFVDVEGPYGWEYAAHPLGEVEVLSDENEVVKWGLRKSLPLIELRATFTLDLWELDNLERGKPNVDLSSLEETVRKVAEFEDEVIFRGCEKSGVKGLLSFEERKIECGSTPKDLLEAIVRALSIFSKD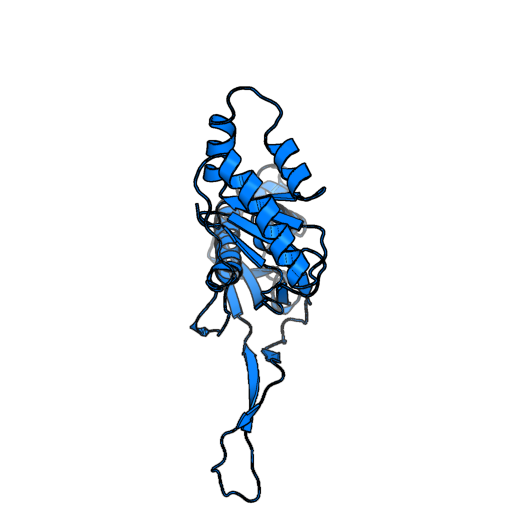GIEGPYTLVINTDRWINFLKEEAGHYPLEKRVEECLRGGKIITTPRIEDALVVSERGGDFKLILGQDLSIGYEDREKDAVRLFITETFTFQVVNPEALILLKF

Organism: Thermotoga maritima (strain ATCC 43589 / DSM 3109 / JCM 10099 / NBRC 100826 / MSB8) (NCBI:txid243274)